Protein AF-A0A2G5F581-F1 (afdb_monomer_lite)

InterPro domains:
  IPR001810 F-box domain [PF12937] (11-58)
  IPR036047 F-box-like domain superfamily [SSF81383] (11-89)

Organism: Aquilegia coerulea (NCBI:txid218851)

pLDDT: mean 78.36, std 21.41, range [37.09, 98.31]

Secondary structure (DSSP, 8-state):
--------TTS--HHHHHHHHHHHHHTTSS-HHHHHHHHHH-HHHHHHTT-HHHHHHHHHHHS----TT---------TT--HHHHHHHHHHHHHHHHHHHHHHHHHHHHHHHHHHHHHHHHHHHHHHHHHHHHHH--THHHHHHHHHHHHHHHHHHHHHHHHHHHHHHHHHHHHHHHHHHHHHHHHT--------------------------------------------------------

Structure (mmCIF, N/CA/C/O backbone):
data_AF-A0A2G5F581-F1
#
_entry.id   AF-A0A2G5F581-F1
#
loop_
_atom_site.group_PDB
_atom_site.id
_atom_site.type_symbol
_atom_site.label_atom_id
_atom_site.label_alt_id
_atom_site.label_comp_id
_atom_site.label_asym_id
_atom_site.label_entity_id
_atom_site.label_seq_id
_atom_site.pdbx_PDB_ins_code
_atom_site.Cartn_x
_atom_site.Cartn_y
_atom_site.Cartn_z
_atom_site.occupancy
_atom_site.B_iso_or_equiv
_atom_site.auth_seq_id
_atom_site.auth_comp_id
_atom_site.auth_asym_id
_atom_site.auth_atom_id
_atom_site.pdbx_PDB_model_num
ATOM 1 N N . MET A 1 1 ? 40.751 2.732 -55.377 1.00 41.00 1 MET A N 1
ATOM 2 C CA . MET A 1 1 ? 40.736 2.580 -53.906 1.00 41.00 1 MET A CA 1
ATOM 3 C C . MET A 1 1 ? 39.375 2.049 -53.497 1.00 41.00 1 MET A C 1
ATOM 5 O O . MET A 1 1 ? 38.400 2.787 -53.558 1.00 41.00 1 MET A O 1
ATOM 9 N N . LYS A 1 2 ? 39.288 0.751 -53.195 1.00 37.09 2 LYS A N 1
ATOM 10 C CA . LYS A 1 2 ? 38.064 0.129 -52.680 1.00 37.09 2 LYS A CA 1
ATOM 11 C C . LYS A 1 2 ? 37.943 0.535 -51.210 1.00 37.09 2 LYS A C 1
ATOM 13 O O . LYS A 1 2 ? 38.868 0.286 -50.446 1.00 37.09 2 LYS A O 1
ATOM 18 N N . LYS A 1 3 ? 36.860 1.223 -50.842 1.00 44.62 3 LYS A N 1
ATOM 19 C CA . LYS A 1 3 ? 36.513 1.445 -49.436 1.00 44.62 3 LYS A CA 1
ATOM 20 C C . LYS A 1 3 ? 36.015 0.106 -48.902 1.00 44.62 3 LYS A C 1
ATOM 22 O O . LYS A 1 3 ? 34.920 -0.319 -49.254 1.00 44.62 3 LYS A O 1
ATOM 27 N N . GLU A 1 4 ? 36.850 -0.579 -48.133 1.00 41.69 4 GLU A N 1
ATOM 28 C CA . GLU A 1 4 ? 36.409 -1.712 -47.329 1.00 41.69 4 GLU A CA 1
ATOM 29 C C . GLU A 1 4 ? 35.465 -1.181 -46.250 1.00 41.69 4 GLU A C 1
ATOM 31 O O . GLU A 1 4 ? 35.879 -0.509 -45.305 1.00 41.69 4 GLU A O 1
ATOM 36 N N . LEU A 1 5 ? 34.175 -1.458 -46.418 1.00 45.75 5 LEU A N 1
ATOM 37 C CA . LEU A 1 5 ? 33.233 -1.451 -45.314 1.00 45.75 5 LEU A CA 1
ATOM 38 C C . LEU A 1 5 ? 33.603 -2.652 -44.440 1.00 45.75 5 LEU A C 1
ATOM 40 O O . LEU A 1 5 ? 33.204 -3.777 -44.726 1.00 45.75 5 LEU A O 1
ATOM 44 N N . LYS A 1 6 ? 34.408 -2.419 -43.397 1.00 44.97 6 LYS A N 1
ATOM 45 C CA . LYS A 1 6 ? 34.512 -3.344 -42.265 1.00 44.97 6 LYS A CA 1
ATOM 46 C C . LYS A 1 6 ? 33.152 -3.365 -41.569 1.00 44.97 6 LYS A C 1
ATOM 48 O O . LYS A 1 6 ? 32.918 -2.614 -40.628 1.00 44.97 6 LYS A O 1
ATOM 53 N N . LEU A 1 7 ? 32.241 -4.193 -42.067 1.00 49.81 7 LEU A N 1
ATOM 54 C CA . LEU A 1 7 ? 31.145 -4.688 -41.251 1.00 49.81 7 LEU A CA 1
ATOM 55 C C . LEU A 1 7 ? 31.796 -5.519 -40.145 1.00 49.81 7 LEU A C 1
ATOM 57 O O . LEU A 1 7 ? 32.546 -6.451 -40.422 1.00 49.81 7 LEU A O 1
ATOM 61 N N . ASN A 1 8 ? 31.584 -5.115 -38.897 1.00 52.56 8 ASN A N 1
ATOM 62 C CA . ASN A 1 8 ? 31.965 -5.894 -37.730 1.00 52.56 8 ASN A CA 1
ATOM 63 C C . ASN A 1 8 ? 31.069 -7.146 -37.720 1.00 52.56 8 ASN A C 1
ATOM 65 O O . ASN A 1 8 ? 29.940 -7.123 -37.235 1.00 52.56 8 ASN A O 1
ATOM 69 N N . GLU A 1 9 ? 31.531 -8.189 -38.400 1.00 49.50 9 GLU A N 1
ATOM 70 C CA . GLU A 1 9 ? 30.795 -9.408 -38.728 1.00 49.50 9 GLU A CA 1
ATOM 71 C C . GLU A 1 9 ? 30.642 -10.260 -37.454 1.00 49.50 9 GLU A C 1
ATOM 73 O O . GLU A 1 9 ? 31.501 -11.067 -37.111 1.00 49.50 9 GLU A O 1
ATOM 78 N N . GLY A 1 10 ? 29.582 -9.999 -36.681 1.00 56.97 10 GLY A N 1
ATOM 79 C CA . GLY A 1 10 ? 29.245 -10.776 -35.481 1.00 56.97 10 GLY A CA 1
ATOM 80 C C . GLY A 1 10 ? 28.400 -10.057 -34.426 1.00 56.97 10 GLY A C 1
ATOM 81 O O . GLY A 1 10 ? 27.854 -10.719 -33.548 1.00 56.97 10 GLY A O 1
ATOM 82 N N . SER A 1 11 ? 28.253 -8.729 -34.495 1.00 73.12 11 SER A N 1
ATOM 83 C CA . SER A 1 11 ? 27.415 -7.967 -33.557 1.00 73.12 11 SER A CA 1
ATOM 84 C C . SER A 1 11 ? 26.195 -7.380 -34.259 1.00 73.12 11 SER A C 1
ATOM 86 O O . SER A 1 11 ? 26.336 -6.700 -35.276 1.00 73.12 11 SER A O 1
ATOM 88 N N . LEU A 1 12 ? 25.010 -7.629 -33.704 1.00 84.75 12 LEU A N 1
ATOM 89 C CA . LEU A 1 12 ? 23.758 -7.025 -34.151 1.00 84.75 12 LEU A CA 1
ATOM 90 C C . LEU A 1 12 ? 23.857 -5.473 -34.088 1.00 84.75 12 LEU A C 1
ATOM 92 O O . LEU A 1 12 ? 24.400 -4.964 -33.106 1.00 84.75 12 LEU A O 1
ATOM 96 N N . PRO A 1 13 ? 23.382 -4.729 -35.109 1.00 91.56 13 PRO A N 1
ATOM 97 C CA . PRO A 1 13 ? 23.339 -3.261 -35.112 1.00 91.56 13 PRO A CA 1
ATOM 98 C C . PRO A 1 13 ? 22.602 -2.646 -33.911 1.00 91.56 13 PRO A C 1
ATOM 100 O O . PRO A 1 13 ? 21.624 -3.225 -33.431 1.00 91.56 13 PRO A O 1
ATOM 103 N N . ASP A 1 14 ? 23.034 -1.452 -33.482 1.00 91.25 14 ASP A N 1
ATOM 104 C CA . ASP A 1 14 ? 22.446 -0.684 -32.368 1.00 91.25 14 ASP A CA 1
ATOM 105 C C . ASP A 1 14 ? 20.922 -0.523 -32.546 1.00 91.25 14 ASP A C 1
ATOM 107 O O . ASP A 1 14 ? 20.163 -0.728 -31.601 1.00 91.25 14 ASP A O 1
ATOM 111 N N . GLU A 1 15 ? 20.456 -0.230 -33.765 1.00 93.25 15 GLU A N 1
ATOM 112 C CA . GLU A 1 15 ? 19.037 0.003 -34.066 1.00 93.25 15 GLU A CA 1
ATOM 113 C C . GLU A 1 15 ? 18.183 -1.249 -33.837 1.00 93.25 15 GLU A C 1
ATOM 115 O O . GLU A 1 15 ? 17.049 -1.167 -33.361 1.00 93.25 15 GLU A O 1
ATOM 120 N N . LEU A 1 16 ? 18.732 -2.425 -34.153 1.00 94.75 16 LEU A N 1
ATOM 121 C CA . LEU A 1 16 ? 18.040 -3.692 -33.937 1.00 94.75 16 LEU A CA 1
ATOM 122 C C . LEU A 1 16 ? 18.040 -4.070 -32.455 1.00 94.75 16 LEU A C 1
ATOM 124 O O . LEU A 1 16 ? 17.030 -4.573 -31.971 1.00 94.75 16 LEU A O 1
ATOM 128 N N . TRP A 1 17 ? 19.115 -3.781 -31.717 1.00 94.31 17 TRP A N 1
ATOM 129 C CA . TRP A 1 17 ? 19.115 -3.943 -30.263 1.00 94.31 17 TRP A CA 1
ATOM 130 C C . TRP A 1 17 ? 18.096 -3.040 -29.575 1.00 94.31 17 TRP A C 1
ATOM 132 O O . TRP A 1 17 ? 17.344 -3.526 -28.734 1.00 94.31 17 TRP A O 1
ATOM 142 N N . ILE A 1 18 ? 18.032 -1.757 -29.948 1.00 94.75 18 ILE A N 1
ATOM 143 C CA . ILE A 1 18 ? 17.030 -0.823 -29.417 1.00 94.75 18 ILE A CA 1
ATOM 144 C C . ILE A 1 18 ? 15.636 -1.362 -29.704 1.00 94.75 18 ILE A C 1
ATOM 146 O O . ILE A 1 18 ? 14.826 -1.424 -28.786 1.00 94.75 18 ILE A O 1
ATOM 150 N N . LYS A 1 19 ? 15.369 -1.838 -30.929 1.00 95.94 19 LYS A N 1
ATOM 151 C CA . LYS A 1 19 ? 14.044 -2.372 -31.255 1.00 95.94 19 LYS A CA 1
ATOM 152 C C . LYS A 1 19 ? 13.703 -3.640 -30.470 1.00 95.94 19 LYS A C 1
ATOM 154 O O . LYS A 1 19 ? 12.563 -3.793 -30.048 1.00 95.94 19 LYS A O 1
ATOM 159 N N . ILE A 1 20 ? 14.666 -4.535 -30.240 1.00 95.25 20 ILE A N 1
ATOM 160 C CA . ILE A 1 20 ? 14.466 -5.727 -29.396 1.00 95.25 20 ILE A CA 1
ATOM 161 C C . ILE A 1 20 ? 14.120 -5.321 -27.959 1.00 95.25 20 ILE A C 1
ATOM 163 O O . ILE A 1 20 ? 13.179 -5.866 -27.383 1.00 95.25 20 ILE A O 1
ATOM 167 N N . LEU A 1 21 ? 14.857 -4.364 -27.388 1.00 95.38 21 LEU A N 1
ATOM 168 C CA . LEU A 1 21 ? 14.614 -3.872 -26.031 1.00 95.38 21 LEU A CA 1
ATOM 169 C C . LEU A 1 21 ? 13.271 -3.137 -25.927 1.00 95.38 21 LEU A C 1
ATOM 171 O O . LEU A 1 21 ? 12.517 -3.389 -24.994 1.00 95.38 21 LEU A O 1
ATOM 175 N N . GLU A 1 22 ? 12.947 -2.286 -26.902 1.00 96.12 22 GLU A N 1
ATOM 176 C CA . GLU A 1 22 ? 11.672 -1.570 -26.995 1.00 96.12 22 GLU A CA 1
ATOM 177 C C . GLU A 1 22 ? 10.497 -2.551 -27.047 1.00 96.12 22 GLU A C 1
ATOM 179 O O . GLU A 1 22 ? 9.586 -2.442 -26.237 1.00 96.12 22 GLU A O 1
ATOM 184 N N . VAL A 1 23 ? 10.554 -3.573 -27.909 1.00 96.38 23 VAL A N 1
ATOM 185 C CA . VAL A 1 23 ? 9.521 -4.623 -27.982 1.00 96.38 23 VAL A CA 1
ATOM 186 C C . VAL A 1 23 ? 9.417 -5.396 -26.663 1.00 96.38 23 VAL A C 1
ATOM 188 O O . VAL A 1 23 ? 8.322 -5.784 -26.257 1.00 96.38 23 VAL A O 1
ATOM 191 N N . GLY A 1 24 ? 10.534 -5.622 -25.967 1.00 95.69 24 GLY A N 1
ATOM 192 C CA . GLY A 1 24 ? 10.527 -6.212 -24.628 1.00 95.69 24 GLY A CA 1
ATOM 193 C C . GLY A 1 24 ? 9.785 -5.344 -23.607 1.00 95.69 24 GLY A C 1
ATOM 194 O O . GLY A 1 24 ? 9.001 -5.874 -22.821 1.00 95.69 24 GLY A O 1
ATOM 195 N N . ILE A 1 25 ? 9.982 -4.025 -23.652 1.00 96.44 25 ILE A N 1
ATOM 196 C CA . ILE A 1 25 ? 9.279 -3.054 -22.801 1.00 96.44 25 ILE A CA 1
ATOM 197 C C . ILE A 1 25 ? 7.792 -2.990 -23.165 1.00 96.44 25 ILE A C 1
ATOM 199 O O . ILE A 1 25 ? 6.945 -3.136 -22.292 1.00 96.44 25 ILE A O 1
ATOM 203 N N . GLU A 1 26 ? 7.455 -2.828 -24.447 1.00 95.25 26 GLU A N 1
ATOM 204 C CA . GLU A 1 26 ? 6.068 -2.746 -24.936 1.00 95.25 26 GLU A CA 1
ATOM 205 C C . GLU A 1 26 ? 5.239 -3.974 -24.528 1.00 95.25 26 GLU A C 1
ATOM 207 O O . GLU A 1 26 ? 4.061 -3.851 -24.198 1.00 95.25 26 GLU A O 1
ATOM 212 N N . ASN A 1 27 ? 5.863 -5.156 -24.487 1.00 94.81 27 ASN A N 1
ATOM 213 C CA . ASN A 1 27 ? 5.229 -6.399 -24.044 1.00 94.81 27 ASN A CA 1
ATOM 214 C C . ASN A 1 27 ? 5.317 -6.643 -22.526 1.00 94.81 27 ASN A C 1
ATOM 216 O O . ASN A 1 27 ? 4.958 -7.726 -22.068 1.00 94.81 27 ASN A O 1
ATOM 220 N N . SER A 1 28 ? 5.799 -5.673 -21.741 1.00 93.12 28 SER A N 1
ATOM 221 C CA . SER A 1 28 ? 6.000 -5.783 -20.284 1.00 93.12 28 SER A CA 1
ATOM 222 C C . SER A 1 28 ? 6.914 -6.943 -19.855 1.00 93.12 28 SER A C 1
ATOM 224 O O . SER A 1 28 ? 6.814 -7.440 -18.736 1.00 93.12 28 SER A O 1
ATOM 226 N N . ILE A 1 29 ? 7.802 -7.397 -20.745 1.00 96.31 29 ILE A N 1
ATOM 227 C CA . ILE A 1 29 ? 8.817 -8.423 -20.460 1.00 96.31 29 ILE A CA 1
ATOM 228 C C . ILE A 1 29 ? 10.033 -7.782 -19.785 1.00 96.31 29 ILE A C 1
ATOM 230 O O . ILE A 1 29 ? 10.680 -8.419 -18.959 1.00 96.31 29 ILE A O 1
ATOM 234 N N . LEU A 1 30 ? 10.344 -6.534 -20.151 1.00 95.00 30 LEU A N 1
ATOM 235 C CA . LEU A 1 30 ? 11.445 -5.752 -19.598 1.00 95.00 30 LEU A CA 1
ATOM 236 C C . LEU A 1 30 ? 10.909 -4.508 -18.890 1.00 95.00 30 LEU A C 1
ATOM 238 O O . LEU A 1 30 ? 10.114 -3.762 -19.458 1.00 95.00 30 LEU A O 1
ATOM 242 N N . GLY A 1 31 ? 11.394 -4.256 -17.677 1.00 93.62 31 GLY A N 1
ATOM 243 C CA . GLY A 1 31 ? 11.132 -3.036 -16.921 1.00 93.62 31 GLY A CA 1
ATOM 244 C C . GLY A 1 31 ? 12.365 -2.142 -16.783 1.00 93.62 31 GLY A C 1
ATOM 245 O O . GLY A 1 31 ? 13.462 -2.447 -17.255 1.00 93.62 31 GLY A O 1
ATOM 246 N N . CYS A 1 32 ? 12.208 -1.033 -16.055 1.00 93.06 32 CYS A N 1
ATOM 247 C CA . CYS A 1 32 ? 13.314 -0.130 -15.718 1.00 93.06 32 CYS A CA 1
ATOM 248 C C . CYS A 1 32 ? 14.503 -0.863 -15.069 1.00 93.06 32 CYS A C 1
ATOM 250 O O . CYS A 1 32 ? 15.655 -0.555 -15.376 1.00 93.06 32 CYS A O 1
ATOM 252 N N . GLY A 1 33 ? 14.239 -1.828 -14.180 1.00 92.81 33 GLY A N 1
ATOM 253 C CA . GLY A 1 33 ? 15.283 -2.609 -13.510 1.00 92.81 33 GLY A CA 1
ATOM 254 C C . GLY A 1 33 ? 16.164 -3.380 -14.496 1.00 92.81 33 GLY A C 1
ATOM 255 O O . GLY A 1 33 ? 17.388 -3.357 -14.367 1.00 92.81 33 GLY A O 1
ATOM 256 N N . ASP A 1 34 ? 15.562 -3.970 -15.529 1.00 95.25 34 ASP A N 1
ATOM 257 C CA . ASP A 1 34 ? 16.280 -4.724 -16.558 1.00 95.25 34 ASP A CA 1
ATOM 258 C C . ASP A 1 34 ? 17.128 -3.802 -17.433 1.00 95.25 34 ASP A C 1
ATOM 260 O O . ASP A 1 34 ? 18.295 -4.089 -17.688 1.00 95.25 34 ASP A O 1
ATOM 264 N N . ILE A 1 35 ? 16.588 -2.647 -17.835 1.00 93.88 35 ILE A N 1
ATOM 265 C CA . ILE A 1 35 ? 17.343 -1.644 -18.603 1.00 93.88 35 ILE A CA 1
ATOM 266 C C . ILE A 1 35 ? 18.549 -1.130 -17.801 1.00 93.88 35 ILE A C 1
ATOM 268 O O . ILE A 1 35 ? 19.648 -0.989 -18.349 1.00 93.88 35 ILE A O 1
ATOM 272 N N . CYS A 1 36 ? 18.390 -0.921 -16.492 1.00 91.69 36 CYS A N 1
ATOM 273 C CA . CYS A 1 36 ? 19.499 -0.592 -15.597 1.00 91.69 36 CYS A CA 1
ATOM 274 C C . CYS A 1 36 ? 20.518 -1.741 -15.480 1.00 91.69 36 CYS A C 1
ATOM 276 O O . CYS A 1 36 ? 21.723 -1.489 -15.524 1.00 91.69 36 CYS A O 1
ATOM 278 N N . ALA A 1 37 ? 20.069 -2.996 -15.401 1.00 93.44 37 ALA A N 1
ATOM 279 C CA . ALA A 1 37 ? 20.950 -4.165 -15.374 1.00 93.44 37 ALA A CA 1
ATOM 280 C C . ALA A 1 37 ? 21.738 -4.331 -16.690 1.00 93.44 37 ALA A C 1
ATOM 282 O O . ALA A 1 37 ? 22.945 -4.588 -16.677 1.00 93.44 37 ALA A O 1
ATOM 283 N N . PHE A 1 38 ? 21.103 -4.098 -17.842 1.00 91.50 38 PHE A N 1
ATOM 284 C CA . PHE A 1 38 ? 21.790 -4.067 -19.132 1.00 91.50 38 PHE A CA 1
ATOM 285 C C . PHE A 1 38 ? 22.838 -2.954 -19.178 1.00 91.50 38 PHE A C 1
ATOM 287 O O . PHE A 1 38 ? 23.960 -3.198 -19.626 1.00 91.50 38 PHE A O 1
ATOM 294 N N . SER A 1 39 ? 22.524 -1.769 -18.647 1.00 92.81 39 SER A N 1
ATOM 295 C CA . SER A 1 39 ? 23.444 -0.626 -18.609 1.00 92.81 39 SER A CA 1
ATOM 296 C C . SER A 1 39 ? 24.774 -0.938 -17.913 1.00 92.81 39 SER A C 1
ATOM 298 O O . SER A 1 39 ? 25.822 -0.433 -18.322 1.00 92.81 39 SER A O 1
ATOM 300 N N . ILE A 1 40 ? 24.758 -1.776 -16.873 1.00 93.12 40 ILE A N 1
ATOM 301 C CA . ILE A 1 40 ? 25.971 -2.158 -16.131 1.00 93.12 40 ILE A CA 1
ATOM 302 C C . ILE A 1 40 ? 26.690 -3.377 -16.726 1.00 93.12 40 ILE A C 1
ATOM 304 O O . ILE A 1 40 ? 27.851 -3.616 -16.404 1.00 93.12 40 ILE A O 1
ATOM 308 N N . SER A 1 41 ? 26.036 -4.137 -17.609 1.00 93.19 41 SER A N 1
ATOM 309 C CA . SER A 1 41 ? 26.582 -5.391 -18.146 1.00 93.19 41 SER A CA 1
ATOM 310 C C . SER A 1 41 ? 27.767 -5.187 -19.101 1.00 93.19 41 SER A C 1
ATOM 312 O O . SER A 1 41 ? 28.762 -5.908 -19.025 1.00 93.19 41 SER A O 1
ATOM 314 N N . CYS A 1 42 ? 27.691 -4.207 -20.010 1.00 91.12 42 CYS A N 1
ATOM 315 C CA . CYS A 1 42 ? 28.784 -3.865 -20.918 1.00 91.12 42 CYS A CA 1
ATOM 316 C C . CYS A 1 42 ? 28.651 -2.439 -21.477 1.00 91.12 42 CYS A C 1
ATOM 318 O O . CYS A 1 42 ? 27.581 -1.835 -21.460 1.00 91.12 42 CYS A O 1
ATOM 320 N N . LYS A 1 43 ? 29.742 -1.907 -22.047 1.00 91.81 43 LYS A N 1
ATOM 321 C CA . LYS A 1 43 ? 29.783 -0.543 -22.615 1.00 91.81 43 LYS A CA 1
ATOM 322 C C . LYS A 1 43 ? 28.775 -0.318 -23.746 1.00 91.81 43 LYS A C 1
ATOM 324 O O . LYS A 1 43 ? 28.262 0.786 -23.893 1.00 91.81 43 LYS A O 1
ATOM 329 N N . HIS A 1 44 ? 28.519 -1.347 -24.552 1.00 92.00 44 HIS A N 1
ATOM 330 C CA . HIS A 1 44 ? 27.569 -1.263 -25.657 1.00 92.00 44 HIS A CA 1
ATOM 331 C C . HIS A 1 44 ? 26.139 -1.094 -25.130 1.00 92.00 44 HIS A C 1
ATOM 333 O O . HIS A 1 44 ? 25.481 -0.120 -25.478 1.00 92.00 44 HIS A O 1
ATOM 339 N N . PHE A 1 45 ? 25.701 -1.946 -24.198 1.00 92.19 45 PHE A N 1
ATOM 340 C CA . PHE A 1 45 ? 24.385 -1.807 -23.572 1.00 92.19 45 PHE A CA 1
ATOM 341 C C . PHE A 1 45 ? 24.260 -0.568 -22.689 1.00 92.19 45 PHE A C 1
ATOM 343 O O . PHE A 1 45 ? 23.186 0.019 -22.643 1.00 92.19 45 PHE A O 1
ATOM 350 N N . ASN A 1 46 ? 25.343 -0.103 -22.063 1.00 93.19 46 ASN A N 1
ATOM 351 C CA . ASN A 1 46 ? 25.355 1.191 -21.383 1.00 93.19 46 ASN A CA 1
ATOM 352 C C . ASN A 1 46 ? 24.940 2.327 -22.329 1.00 93.19 46 ASN A C 1
ATOM 354 O O . ASN A 1 46 ? 24.021 3.083 -22.018 1.00 93.19 46 ASN A O 1
ATOM 358 N N . LYS A 1 47 ? 25.549 2.391 -23.521 1.00 92.94 47 LYS A N 1
ATOM 359 C CA . LYS A 1 47 ? 25.198 3.372 -24.554 1.00 92.94 47 LYS A CA 1
ATOM 360 C C . LYS A 1 47 ? 23.736 3.228 -24.991 1.00 92.94 47 LYS A C 1
ATOM 362 O O . LYS A 1 47 ? 23.027 4.227 -25.013 1.00 92.94 47 LYS A O 1
ATOM 367 N N . LEU A 1 48 ? 23.286 2.006 -25.291 1.00 92.81 48 LEU A N 1
ATOM 368 C CA . LEU A 1 48 ? 21.907 1.744 -25.732 1.00 92.81 48 LEU A CA 1
ATOM 369 C C . LEU A 1 48 ? 20.873 2.081 -24.649 1.00 92.81 48 LEU A C 1
ATOM 371 O O . LEU A 1 48 ? 19.822 2.627 -24.950 1.00 92.81 48 LEU A O 1
ATOM 375 N N . SER A 1 49 ? 21.185 1.827 -23.377 1.00 91.62 49 SER A N 1
ATOM 376 C CA . SER A 1 49 ? 20.303 2.132 -22.243 1.00 91.62 49 SER A CA 1
ATOM 377 C C . SER A 1 49 ? 20.083 3.628 -22.016 1.00 91.62 49 SER A C 1
ATOM 379 O O . SER A 1 49 ? 19.248 3.994 -21.198 1.00 91.62 49 SER A O 1
ATOM 381 N N . ASN A 1 50 ? 20.848 4.503 -22.672 1.00 91.12 50 ASN A N 1
ATOM 382 C CA . ASN A 1 50 ? 20.640 5.949 -22.623 1.00 91.12 50 ASN A CA 1
ATOM 383 C C . ASN A 1 50 ? 19.778 6.450 -23.793 1.00 91.12 50 ASN A C 1
ATOM 385 O O . ASN A 1 50 ? 19.555 7.653 -23.890 1.00 91.12 50 ASN A O 1
ATOM 389 N N . ASP A 1 51 ? 19.295 5.556 -24.661 1.00 93.75 51 ASP A N 1
ATOM 390 C CA . ASP A 1 51 ? 18.418 5.921 -25.768 1.00 93.75 51 ASP A CA 1
ATOM 391 C C . ASP A 1 51 ? 17.028 6.344 -25.267 1.00 93.75 51 ASP A C 1
ATOM 393 O O . ASP A 1 51 ? 16.366 5.635 -24.501 1.00 93.75 51 ASP A O 1
ATOM 397 N N . ASP A 1 52 ? 16.581 7.520 -25.706 1.00 94.00 52 ASP A N 1
ATOM 398 C CA . ASP A 1 52 ? 15.329 8.139 -25.273 1.00 94.00 52 ASP A CA 1
ATOM 399 C C . ASP A 1 52 ? 14.079 7.337 -25.674 1.00 94.00 52 ASP A C 1
ATOM 401 O O . ASP A 1 52 ? 13.039 7.485 -25.023 1.00 94.00 52 ASP A O 1
ATOM 405 N N . ILE A 1 53 ? 14.150 6.491 -26.708 1.00 94.25 53 ILE A N 1
ATOM 406 C CA . ILE A 1 53 ? 13.027 5.657 -27.166 1.00 94.25 53 ILE A CA 1
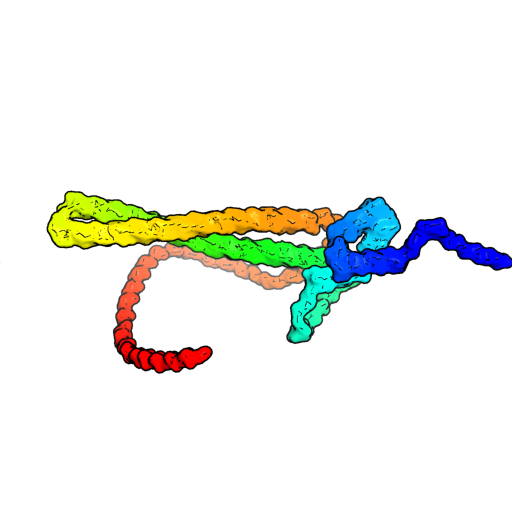ATOM 407 C C . ILE A 1 53 ? 12.650 4.639 -26.084 1.00 94.25 53 ILE A C 1
ATOM 409 O O . ILE A 1 53 ? 11.468 4.479 -25.765 1.00 94.25 53 ILE A O 1
ATOM 413 N N . LEU A 1 54 ? 13.647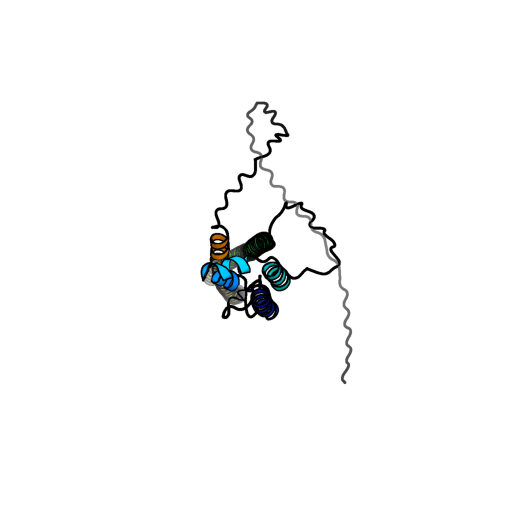 4.015 -25.449 1.00 95.06 54 LEU A N 1
ATOM 414 C CA . LEU A 1 54 ? 13.431 3.022 -24.391 1.00 95.06 54 LEU A CA 1
ATOM 415 C C . LEU A 1 54 ? 12.745 3.654 -23.175 1.00 95.06 54 LEU A C 1
ATOM 417 O O . LEU A 1 54 ? 11.737 3.150 -22.681 1.00 95.06 54 LEU A O 1
ATOM 421 N N . TRP A 1 55 ? 13.244 4.808 -22.726 1.00 95.00 55 TRP A N 1
ATOM 422 C CA . TRP A 1 55 ? 12.655 5.522 -21.591 1.00 95.00 55 TRP A CA 1
ATOM 423 C C . TRP A 1 55 ? 11.297 6.126 -21.921 1.00 95.00 55 TRP A C 1
ATOM 425 O O . TRP A 1 55 ? 10.431 6.167 -21.055 1.00 95.00 55 TRP A O 1
ATOM 435 N N . SER A 1 56 ? 11.075 6.574 -23.158 1.00 93.38 56 SER A N 1
ATOM 436 C CA . SER A 1 56 ? 9.751 7.032 -23.591 1.00 93.38 56 SER A CA 1
ATOM 437 C C . SER A 1 56 ? 8.729 5.900 -23.518 1.00 93.38 56 SER A C 1
ATOM 439 O O . SER A 1 56 ? 7.645 6.116 -22.978 1.00 93.38 56 SER A O 1
ATOM 441 N N . SER A 1 57 ? 9.105 4.701 -23.972 1.00 93.94 57 SER A N 1
ATOM 442 C CA . SER A 1 57 ? 8.267 3.498 -23.910 1.00 93.94 57 SER A CA 1
ATOM 443 C C . SER A 1 57 ? 7.950 3.095 -22.466 1.00 93.94 57 SER A C 1
ATOM 445 O O . SER A 1 57 ? 6.785 2.885 -22.127 1.00 93.94 57 SER A O 1
ATOM 447 N N . LEU A 1 58 ? 8.953 3.105 -21.579 1.00 94.62 58 LEU A N 1
ATOM 448 C CA . LEU A 1 58 ? 8.752 2.887 -20.139 1.00 94.62 58 LEU A CA 1
ATOM 449 C C . LEU A 1 58 ? 7.822 3.939 -19.526 1.00 94.62 58 LEU A C 1
ATOM 451 O O . LEU A 1 58 ? 6.896 3.605 -18.796 1.00 94.62 58 LEU A O 1
ATOM 455 N N . ILE A 1 59 ? 8.004 5.222 -19.861 1.00 94.06 59 ILE A N 1
ATOM 456 C CA . ILE A 1 59 ? 7.128 6.291 -19.366 1.00 94.06 59 ILE A CA 1
ATOM 457 C C . ILE A 1 59 ? 5.676 6.050 -19.786 1.00 94.06 59 ILE A C 1
ATOM 459 O O . ILE A 1 59 ? 4.774 6.288 -18.985 1.00 94.06 59 ILE A O 1
ATOM 463 N N . THR A 1 60 ? 5.437 5.644 -21.034 1.00 92.31 60 THR A N 1
ATOM 464 C CA . THR A 1 60 ? 4.076 5.391 -21.520 1.00 92.31 60 THR A CA 1
ATOM 465 C C . THR A 1 60 ? 3.442 4.168 -20.874 1.00 92.31 60 THR A C 1
ATOM 467 O O . THR A 1 60 ? 2.236 4.190 -20.631 1.00 92.31 60 THR A O 1
ATOM 470 N N . LEU A 1 61 ? 4.244 3.145 -20.574 1.00 92.88 61 LEU A N 1
ATOM 471 C CA . LEU A 1 61 ? 3.795 1.911 -19.942 1.00 92.88 61 LEU A CA 1
ATOM 472 C C . LEU A 1 61 ? 3.480 2.118 -18.452 1.00 92.88 61 LEU A C 1
ATOM 474 O O . LEU A 1 61 ? 2.374 1.819 -18.010 1.00 92.88 61 LEU A O 1
ATOM 478 N N . ASP A 1 62 ? 4.423 2.687 -17.698 1.00 92.94 62 ASP A N 1
ATOM 479 C CA . ASP A 1 62 ? 4.339 2.799 -16.236 1.00 92.94 62 ASP A CA 1
ATOM 480 C C . ASP A 1 62 ? 3.520 4.014 -15.778 1.00 92.94 62 ASP A C 1
ATOM 482 O O . ASP A 1 62 ? 2.905 4.014 -14.708 1.00 92.94 62 ASP A O 1
ATOM 486 N N . PHE A 1 63 ? 3.491 5.076 -16.591 1.00 91.06 63 PHE A N 1
ATOM 487 C CA . PHE A 1 63 ? 2.796 6.327 -16.282 1.00 91.06 63 PHE A CA 1
ATOM 488 C C . PHE A 1 63 ? 1.834 6.725 -17.407 1.00 91.06 63 PHE A C 1
ATOM 490 O O . PHE A 1 63 ? 2.014 7.792 -18.018 1.00 91.06 63 PHE A O 1
ATOM 497 N N . PRO A 1 64 ? 0.793 5.910 -17.672 1.00 87.12 64 PRO A N 1
ATOM 498 C CA . PRO A 1 64 ? -0.154 6.179 -18.739 1.00 87.12 64 PRO A CA 1
ATOM 499 C C . PRO A 1 64 ? -0.800 7.561 -18.550 1.00 87.12 64 PRO A C 1
ATOM 501 O O . PRO A 1 64 ? -1.135 7.956 -17.423 1.00 87.12 64 PRO A O 1
ATOM 504 N N . PRO A 1 65 ? -0.969 8.338 -19.635 1.00 78.94 65 PRO A N 1
ATOM 505 C CA . PRO A 1 65 ? -1.584 9.651 -19.556 1.00 78.94 65 PRO A CA 1
ATOM 506 C C . PRO A 1 65 ? -3.017 9.515 -19.036 1.00 78.94 65 PRO A C 1
ATOM 508 O O . PRO A 1 65 ? -3.855 8.822 -19.610 1.00 78.94 65 PRO A O 1
ATOM 511 N N . LYS A 1 66 ? -3.311 10.193 -17.926 1.00 76.88 66 LYS A N 1
ATOM 512 C CA . LYS A 1 66 ? -4.668 10.272 -17.381 1.00 76.88 66 LYS A CA 1
ATOM 513 C C . LYS A 1 66 ? -5.520 11.106 -18.338 1.00 76.88 66 LYS A C 1
ATOM 515 O O . LYS A 1 66 ? -5.342 12.310 -18.319 1.00 76.88 66 LYS A O 1
ATOM 520 N N . SER A 1 67 ? -6.392 10.459 -19.122 1.00 60.00 67 SER A N 1
ATOM 521 C CA . SER A 1 67 ? -7.498 10.986 -19.958 1.00 60.00 67 SER A CA 1
ATOM 522 C C . SER A 1 67 ? -7.261 12.314 -20.725 1.00 60.00 67 SER A C 1
ATOM 524 O O . SER A 1 67 ? -6.900 13.328 -20.134 1.00 60.00 67 SER A O 1
ATOM 526 N N . PRO A 1 68 ? -7.568 12.401 -22.034 1.00 57.31 68 PRO A N 1
ATOM 527 C CA . PRO A 1 68 ? -7.226 13.560 -22.874 1.00 57.31 68 PRO A CA 1
ATOM 528 C C . PRO A 1 68 ? -7.894 14.897 -22.493 1.00 57.31 68 PRO A C 1
ATOM 530 O O . PRO A 1 68 ? -7.569 15.918 -23.089 1.00 57.31 68 PRO A O 1
ATOM 533 N N . ASN A 1 69 ? -8.787 14.937 -21.499 1.00 47.56 69 ASN A N 1
ATOM 534 C CA . ASN A 1 69 ? -9.510 16.157 -21.125 1.00 47.56 69 ASN A CA 1
ATOM 535 C C . ASN A 1 69 ? -8.751 17.114 -20.191 1.00 47.56 69 ASN A C 1
ATOM 537 O O . ASN A 1 69 ? -9.288 18.153 -19.821 1.00 47.56 69 ASN A O 1
ATOM 541 N N . ASN A 1 70 ? -7.505 16.803 -19.829 1.00 42.22 70 ASN A N 1
ATOM 542 C CA . ASN A 1 70 ? -6.614 17.751 -19.168 1.00 42.22 70 ASN A CA 1
ATOM 543 C C . ASN A 1 70 ? -5.389 17.999 -20.051 1.00 42.22 70 ASN A C 1
ATOM 545 O O . ASN A 1 70 ? -4.322 17.419 -19.847 1.00 42.22 70 ASN A O 1
ATOM 549 N N . HIS A 1 71 ? -5.526 18.931 -20.998 1.00 44.03 71 HIS A N 1
ATOM 550 C CA . HIS A 1 71 ? -4.400 19.651 -21.598 1.00 44.03 71 HIS A CA 1
ATOM 551 C C . HIS A 1 71 ? -3.734 20.554 -20.547 1.00 44.03 71 HIS A C 1
ATOM 553 O O . HIS A 1 71 ? -3.605 21.763 -20.721 1.00 44.03 71 HIS A O 1
ATOM 559 N N . HIS A 1 72 ? -3.275 19.975 -19.437 1.00 45.38 72 HIS A N 1
ATOM 560 C CA . HIS A 1 72 ? -2.234 20.624 -18.670 1.00 45.38 72 HIS A CA 1
ATOM 561 C C . HIS A 1 72 ? -0.955 20.410 -19.467 1.00 45.38 72 HIS A C 1
ATOM 563 O O . HIS A 1 72 ? -0.280 19.387 -19.345 1.00 45.38 72 HIS A O 1
ATOM 569 N N . HIS A 1 73 ? -0.650 21.380 -20.329 1.00 43.53 73 HIS A N 1
ATOM 570 C CA . HIS A 1 73 ? 0.712 21.625 -20.759 1.00 43.53 73 HIS A CA 1
ATOM 571 C C . HIS A 1 73 ? 1.561 21.678 -19.487 1.00 43.53 73 HIS A C 1
ATOM 573 O O . HIS A 1 73 ? 1.593 22.690 -18.789 1.00 43.53 73 HIS A O 1
ATOM 579 N N . GLN A 1 74 ? 2.233 20.575 -19.152 1.00 53.84 74 GLN A N 1
ATOM 580 C CA . GLN A 1 74 ? 3.407 20.604 -18.289 1.00 53.84 74 GLN A CA 1
ATOM 581 C C . GLN A 1 74 ? 4.524 21.261 -19.106 1.00 53.84 74 GLN A C 1
ATOM 583 O O . GLN A 1 74 ? 5.515 20.639 -19.466 1.00 53.84 74 GLN A O 1
ATOM 588 N N . SER A 1 75 ? 4.322 22.534 -19.444 1.00 47.47 75 SER A N 1
ATOM 589 C CA . SER A 1 75 ? 5.357 23.445 -19.901 1.00 47.47 75 SER A CA 1
ATOM 590 C C . SER A 1 75 ? 6.037 24.008 -18.660 1.00 47.47 75 SER A C 1
ATOM 592 O O . SER A 1 75 ? 5.993 25.200 -18.391 1.00 47.47 75 SER A O 1
ATOM 594 N N . SER A 1 76 ? 6.641 23.131 -17.864 1.00 47.28 76 SER A N 1
ATOM 595 C CA . SER A 1 76 ? 7.794 23.526 -17.070 1.00 47.28 76 SER A CA 1
ATOM 596 C C . SER A 1 76 ? 8.988 23.310 -17.983 1.00 47.28 76 SER A C 1
ATOM 598 O O . SER A 1 76 ? 9.282 22.175 -18.359 1.00 47.28 76 SER A O 1
ATOM 600 N N . SER A 1 77 ? 9.609 24.409 -18.395 1.00 44.44 77 SER A N 1
ATOM 601 C CA . SER A 1 77 ? 10.852 24.466 -19.154 1.00 44.44 77 SER A CA 1
ATOM 602 C C . SER A 1 77 ? 11.974 23.749 -18.398 1.00 44.44 77 SER A C 1
ATOM 604 O O . SER A 1 77 ? 12.820 24.378 -17.768 1.00 44.44 77 SER A O 1
ATOM 606 N N . ILE A 1 78 ? 11.986 22.419 -18.441 1.00 50.25 78 ILE A N 1
ATOM 607 C CA . ILE A 1 78 ? 13.156 21.632 -18.083 1.00 50.25 78 ILE A CA 1
ATOM 608 C C . ILE A 1 78 ? 14.050 21.669 -19.314 1.00 50.25 78 ILE A C 1
ATOM 610 O O . ILE A 1 78 ? 13.878 20.930 -20.282 1.00 50.25 78 ILE A O 1
ATOM 614 N N . SER A 1 79 ? 14.958 22.636 -19.280 1.00 51.09 79 SER A N 1
ATOM 615 C CA . SER A 1 79 ? 16.143 22.711 -20.119 1.00 51.09 79 SER A CA 1
ATOM 616 C C . SER A 1 79 ? 16.775 21.316 -20.270 1.00 51.09 79 SER A C 1
ATOM 618 O O . SER A 1 79 ? 17.324 20.785 -19.312 1.00 51.09 79 SER A O 1
ATOM 620 N N . ILE A 1 80 ? 16.696 20.734 -21.473 1.00 49.28 80 ILE A N 1
ATOM 621 C CA . ILE A 1 80 ? 17.567 19.649 -21.966 1.00 49.28 80 ILE A CA 1
ATOM 622 C C . ILE A 1 80 ? 17.658 18.395 -21.053 1.00 49.28 80 ILE A C 1
ATOM 624 O O . ILE A 1 80 ? 18.736 17.818 -20.932 1.00 49.28 80 ILE A O 1
ATOM 628 N N . SER A 1 81 ? 16.577 17.933 -20.402 1.00 63.78 81 SER A N 1
ATOM 629 C CA . SER A 1 81 ? 16.645 16.648 -19.671 1.00 63.78 81 SER A CA 1
ATOM 630 C C . SER A 1 81 ? 16.262 15.455 -20.550 1.00 63.78 81 SER A C 1
ATOM 632 O O . SER A 1 81 ? 15.272 15.482 -21.285 1.00 63.78 81 SER A O 1
ATOM 634 N N . SER A 1 82 ? 17.087 14.407 -20.489 1.00 86.94 82 SER A N 1
ATOM 635 C CA . SER A 1 82 ? 16.845 13.128 -21.166 1.00 86.94 82 SER A CA 1
ATOM 636 C C . SER A 1 82 ? 15.535 12.486 -20.696 1.00 86.94 82 SER A C 1
ATOM 638 O O . SER A 1 82 ? 15.082 12.702 -19.563 1.00 86.94 82 SER A O 1
ATOM 640 N N . LYS A 1 83 ? 14.932 11.622 -21.521 1.00 90.81 83 LYS A N 1
ATOM 641 C CA . LYS A 1 83 ? 13.732 10.862 -21.124 1.00 90.81 83 LYS A CA 1
ATOM 642 C C . LYS A 1 83 ? 14.003 9.966 -19.917 1.00 90.81 83 LYS A C 1
ATOM 644 O O . LYS A 1 83 ? 13.105 9.762 -19.104 1.00 90.81 83 LYS A O 1
ATOM 649 N N . LYS A 1 84 ? 15.250 9.524 -19.741 1.00 90.38 84 LYS A N 1
ATOM 650 C CA . LYS A 1 84 ? 15.729 8.818 -18.546 1.00 90.38 84 LYS A CA 1
ATOM 651 C C . LYS A 1 84 ? 15.552 9.642 -17.272 1.00 90.38 84 LYS A C 1
ATOM 653 O O . LYS A 1 84 ? 14.970 9.156 -16.306 1.00 90.38 84 LYS A O 1
ATOM 658 N N . THR A 1 85 ? 15.986 10.903 -17.274 1.00 90.25 85 THR A N 1
ATOM 659 C CA . THR A 1 85 ? 15.816 11.819 -16.131 1.00 90.25 85 THR A CA 1
ATOM 660 C C . THR A 1 85 ? 14.337 12.079 -15.840 1.00 90.25 85 THR A C 1
ATOM 662 O O . THR A 1 85 ? 13.919 12.073 -14.683 1.00 90.25 85 THR A O 1
ATOM 665 N N . LEU A 1 86 ? 13.518 12.251 -16.883 1.00 91.31 86 LEU A N 1
ATOM 666 C CA . LEU A 1 86 ? 12.071 12.411 -16.724 1.00 91.31 86 LEU A CA 1
ATOM 667 C C . LEU A 1 86 ? 11.415 11.165 -16.110 1.00 91.31 86 LEU A C 1
ATOM 669 O O . LEU A 1 86 ? 10.549 11.299 -15.244 1.00 91.31 86 LEU A O 1
ATOM 673 N N . TYR A 1 87 ? 11.815 9.968 -16.545 1.00 92.62 87 TYR A N 1
ATOM 674 C CA . TYR A 1 87 ? 11.337 8.713 -15.970 1.00 92.62 87 TYR A CA 1
ATOM 675 C C . TYR A 1 87 ? 11.706 8.619 -14.486 1.00 92.62 87 TYR A C 1
ATOM 677 O O . TYR A 1 87 ? 10.815 8.392 -13.669 1.00 92.62 87 TYR A O 1
ATOM 685 N N . LYS A 1 88 ? 12.972 8.887 -14.126 1.00 90.94 88 LYS A N 1
ATOM 686 C CA . LYS A 1 88 ? 13.425 8.926 -12.722 1.00 90.94 88 LYS A CA 1
ATOM 687 C C . LYS A 1 88 ? 12.555 9.861 -11.879 1.00 90.94 88 LYS A C 1
ATOM 689 O O . LYS A 1 88 ? 11.958 9.430 -10.899 1.00 90.94 88 LYS A O 1
ATOM 694 N N . TYR A 1 89 ? 12.366 11.104 -12.329 1.00 90.75 89 TYR A N 1
ATOM 695 C CA . TYR A 1 89 ? 11.509 12.069 -11.636 1.00 90.75 89 TYR A CA 1
ATOM 696 C C . TYR A 1 89 ? 10.067 11.564 -11.450 1.00 90.75 89 TYR A C 1
ATOM 698 O O . TYR A 1 89 ? 9.475 11.731 -10.377 1.00 90.75 89 TYR A O 1
ATOM 706 N N . LYS A 1 90 ? 9.475 10.955 -12.488 1.00 92.00 90 LYS A N 1
ATOM 707 C CA . LYS A 1 90 ? 8.120 10.388 -12.413 1.00 92.00 90 LYS A CA 1
ATOM 708 C C . LYS A 1 90 ? 8.047 9.221 -11.432 1.00 92.00 90 LYS A C 1
ATOM 710 O O . LYS A 1 90 ? 7.096 9.179 -10.652 1.00 92.00 90 LYS A O 1
ATOM 715 N N . LEU A 1 91 ? 9.040 8.335 -11.439 1.00 91.69 91 LEU A N 1
ATOM 716 C CA . LEU A 1 91 ? 9.147 7.217 -10.508 1.00 91.69 91 LEU A CA 1
ATOM 717 C C . LEU A 1 91 ? 9.267 7.711 -9.064 1.00 91.69 91 LEU A C 1
ATOM 719 O O . LEU A 1 91 ? 8.467 7.312 -8.221 1.00 91.69 91 LEU A O 1
ATOM 723 N N . ASP A 1 92 ? 10.154 8.666 -8.791 1.00 90.94 92 ASP A N 1
ATOM 724 C CA . ASP A 1 92 ? 10.300 9.253 -7.454 1.00 90.94 92 ASP A CA 1
ATOM 725 C C . ASP A 1 92 ? 9.013 9.929 -6.989 1.00 90.94 92 ASP A C 1
ATOM 727 O O . ASP A 1 92 ? 8.596 9.825 -5.834 1.00 90.94 92 ASP A O 1
ATOM 731 N N . ARG A 1 93 ? 8.351 10.667 -7.886 1.00 91.31 93 ARG A N 1
ATOM 732 C CA . ARG A 1 93 ? 7.055 11.281 -7.591 1.00 91.31 93 ARG A CA 1
ATOM 733 C C . ARG A 1 93 ? 5.992 10.219 -7.307 1.00 91.31 93 ARG A C 1
ATOM 735 O O . ARG A 1 93 ? 5.174 10.420 -6.412 1.00 91.31 93 ARG A O 1
ATOM 742 N N . TYR A 1 94 ? 5.987 9.117 -8.047 1.00 93.00 94 TYR A N 1
ATOM 743 C CA . TYR A 1 94 ? 5.070 8.004 -7.836 1.00 93.00 94 TYR A CA 1
ATOM 744 C C . TYR A 1 94 ? 5.288 7.342 -6.472 1.00 93.00 94 TYR A C 1
ATOM 746 O O . TYR A 1 94 ? 4.334 7.252 -5.699 1.00 93.00 94 TYR A O 1
ATOM 754 N N . ILE A 1 95 ? 6.529 6.979 -6.132 1.00 91.69 95 ILE A N 1
ATOM 755 C CA . ILE A 1 95 ? 6.879 6.364 -4.843 1.00 91.69 95 ILE A CA 1
ATOM 756 C C . ILE A 1 95 ? 6.532 7.316 -3.688 1.00 91.69 95 ILE A C 1
ATOM 758 O O . ILE A 1 95 ? 5.852 6.913 -2.744 1.00 91.69 95 ILE A O 1
ATOM 762 N N . ARG A 1 96 ? 6.877 8.610 -3.795 1.00 92.94 96 ARG A N 1
ATOM 763 C CA . ARG A 1 96 ? 6.492 9.640 -2.807 1.00 92.94 96 ARG A CA 1
ATOM 764 C C . ARG A 1 96 ? 4.983 9.723 -2.598 1.00 92.94 96 ARG A C 1
ATOM 766 O O . ARG A 1 96 ? 4.513 9.753 -1.462 1.00 92.94 96 ARG A O 1
ATOM 773 N N . ASN A 1 97 ? 4.212 9.755 -3.683 1.00 92.88 97 ASN A N 1
ATOM 774 C CA . ASN A 1 97 ? 2.753 9.816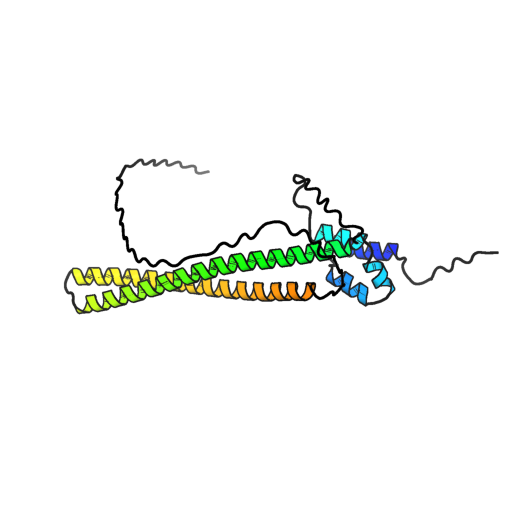 -3.603 1.00 92.88 97 ASN A CA 1
ATOM 775 C C . ASN A 1 97 ? 2.161 8.541 -2.987 1.00 92.88 97 ASN A C 1
ATOM 777 O O . ASN A 1 97 ? 1.229 8.634 -2.186 1.00 92.88 97 ASN A O 1
ATOM 781 N N . LYS A 1 98 ? 2.705 7.368 -3.335 1.00 93.56 98 LYS A N 1
ATOM 782 C CA . LYS A 1 98 ? 2.324 6.069 -2.763 1.00 93.56 98 LYS A CA 1
ATOM 783 C C . LYS A 1 98 ? 2.564 6.064 -1.251 1.00 93.56 98 LYS A C 1
ATOM 785 O O . LYS A 1 98 ? 1.613 5.856 -0.500 1.00 93.56 98 LYS A O 1
ATOM 790 N N . TYR A 1 99 ? 3.773 6.416 -0.808 1.00 94.06 99 TYR A N 1
ATOM 791 C CA . TYR A 1 99 ? 4.120 6.539 0.612 1.00 94.06 99 TYR A CA 1
ATOM 792 C C . TYR A 1 99 ? 3.178 7.502 1.351 1.00 94.06 99 TYR A C 1
ATOM 794 O O . TYR A 1 99 ? 2.578 7.146 2.367 1.00 94.06 99 TYR A O 1
ATOM 802 N N . ALA A 1 100 ? 2.969 8.710 0.812 1.00 95.19 100 ALA A N 1
ATOM 803 C CA . ALA A 1 100 ? 2.093 9.706 1.426 1.00 95.19 100 ALA A CA 1
ATOM 804 C C . ALA A 1 100 ? 0.634 9.225 1.538 1.00 95.19 100 ALA A C 1
ATOM 806 O O . ALA A 1 100 ? -0.038 9.516 2.529 1.00 95.19 100 ALA A O 1
ATOM 807 N N . SER A 1 101 ? 0.138 8.485 0.543 1.00 95.56 101 SER A N 1
ATOM 808 C CA . SER A 1 101 ? -1.203 7.892 0.556 1.00 95.56 101 SER A CA 1
ATOM 809 C C . SER A 1 101 ? -1.349 6.830 1.651 1.00 95.56 101 SER A C 1
ATOM 811 O O . SER A 1 101 ? -2.284 6.895 2.454 1.00 95.56 101 SER A O 1
ATOM 813 N N . ILE A 1 102 ? -0.397 5.894 1.740 1.00 94.75 102 ILE A N 1
ATOM 814 C CA . ILE A 1 102 ? -0.405 4.834 2.759 1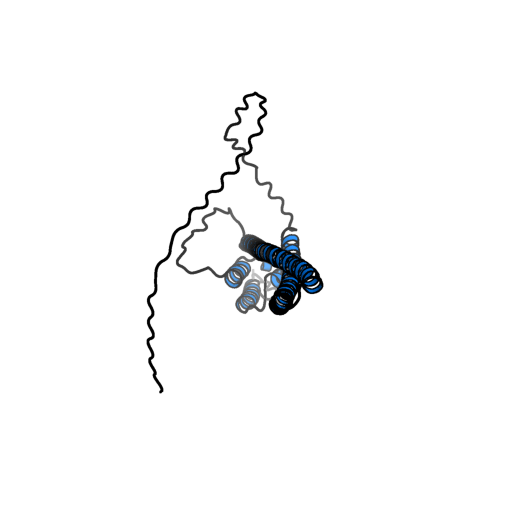.00 94.75 102 ILE A CA 1
ATOM 815 C C . ILE A 1 102 ? -0.312 5.450 4.158 1.00 94.75 102 ILE A C 1
ATOM 817 O O . ILE A 1 102 ? -1.126 5.127 5.021 1.00 94.75 102 ILE A O 1
ATOM 821 N N . LYS A 1 103 ? 0.593 6.413 4.365 1.00 96.25 103 LYS A N 1
ATOM 822 C CA . LYS A 1 103 ? 0.752 7.119 5.645 1.00 96.25 103 LYS A CA 1
ATOM 823 C C . LYS A 1 103 ? -0.529 7.828 6.088 1.00 96.25 103 LYS A C 1
ATOM 825 O O . LYS A 1 103 ? -0.924 7.723 7.246 1.00 96.25 103 LYS A O 1
ATOM 830 N N . LYS A 1 104 ? -1.227 8.510 5.172 1.00 96.56 104 LYS A N 1
ATOM 831 C CA . LYS A 1 104 ? -2.531 9.137 5.465 1.00 96.56 104 LYS A CA 1
ATOM 832 C C . LYS A 1 104 ? -3.578 8.108 5.898 1.00 96.56 104 LYS A C 1
ATOM 834 O O . LYS A 1 104 ? -4.332 8.362 6.838 1.00 96.56 104 LYS A O 1
ATOM 839 N N . ARG A 1 105 ? -3.630 6.959 5.219 1.00 96.06 105 ARG A N 1
ATOM 840 C CA . ARG A 1 105 ? -4.547 5.861 5.553 1.00 96.06 105 ARG A CA 1
ATOM 841 C C . ARG A 1 105 ? -4.230 5.266 6.928 1.00 96.06 105 ARG A C 1
ATOM 843 O O . ARG A 1 105 ? -5.160 5.104 7.715 1.00 96.06 105 ARG A O 1
ATOM 850 N N . LEU A 1 106 ? -2.953 5.038 7.241 1.00 96.62 106 LEU A N 1
ATOM 851 C CA . LEU A 1 106 ? -2.511 4.541 8.546 1.00 96.62 106 LEU A CA 1
ATOM 852 C C . LEU A 1 106 ? -2.949 5.474 9.682 1.00 96.62 106 LEU A C 1
ATOM 854 O O . LEU A 1 106 ? -3.615 5.022 10.604 1.00 96.62 106 LEU A O 1
ATOM 858 N N . ILE A 1 107 ? -2.693 6.782 9.571 1.00 96.50 107 ILE A N 1
ATOM 859 C CA . ILE A 1 107 ? -3.085 7.757 10.607 1.00 96.50 107 ILE A CA 1
ATOM 860 C C . ILE A 1 107 ? -4.602 7.728 10.857 1.00 96.50 107 ILE A C 1
ATOM 862 O O . ILE A 1 107 ? -5.066 7.805 11.996 1.00 96.50 107 ILE A O 1
ATOM 866 N N . LYS A 1 108 ? -5.416 7.616 9.797 1.00 95.88 108 LYS A N 1
ATOM 867 C CA . LYS A 1 108 ? -6.878 7.485 9.938 1.00 95.88 108 LYS A CA 1
ATOM 868 C C . LYS A 1 108 ? -7.254 6.204 10.692 1.00 95.88 108 LYS A C 1
ATOM 870 O O . LYS A 1 108 ? -8.210 6.205 11.473 1.00 95.88 108 LYS A O 1
ATOM 875 N N . HIS A 1 109 ? -6.514 5.131 10.451 1.00 95.69 109 HIS A N 1
ATOM 876 C CA . HIS A 1 109 ? -6.719 3.842 11.086 1.00 95.69 109 HIS A CA 1
ATOM 877 C C . HIS A 1 109 ? -6.334 3.855 12.566 1.00 95.69 109 HIS A C 1
ATOM 879 O O . HIS A 1 109 ? -7.166 3.525 13.401 1.00 95.69 109 HIS A O 1
ATOM 885 N N . GLU A 1 110 ? -5.145 4.354 12.906 1.00 95.62 110 GLU A N 1
ATOM 886 C CA . GLU A 1 110 ? -4.663 4.500 14.287 1.00 95.62 110 GLU A CA 1
ATOM 887 C C . GLU A 1 110 ? -5.621 5.346 15.135 1.00 95.62 110 GLU A C 1
ATOM 889 O O . GLU A 1 110 ? -5.965 4.983 16.258 1.00 95.62 110 GLU A O 1
ATOM 894 N N . ARG A 1 111 ? -6.154 6.442 14.574 1.00 96.38 111 ARG A N 1
ATOM 895 C CA . ARG A 1 111 ? -7.192 7.248 15.243 1.00 96.38 111 ARG A CA 1
ATOM 896 C C . ARG A 1 111 ? -8.460 6.449 15.535 1.00 96.38 111 ARG A C 1
ATOM 898 O O . ARG A 1 111 ? -9.131 6.702 16.531 1.00 96.38 111 ARG A O 1
ATOM 905 N N . SER A 1 112 ? -8.831 5.539 14.641 1.00 96.00 112 SER A N 1
ATOM 906 C CA . SER A 1 112 ? -10.016 4.694 14.802 1.00 96.00 112 SER A CA 1
ATOM 907 C C . SER A 1 112 ? -9.777 3.616 15.859 1.00 96.00 112 SER A C 1
ATOM 909 O O . SER A 1 112 ? -10.632 3.423 16.720 1.00 96.00 112 SER A O 1
ATOM 911 N N . LEU A 1 113 ? -8.580 3.031 15.872 1.00 96.75 113 LEU A N 1
ATOM 912 C CA . LEU A 1 113 ? -8.126 2.087 16.888 1.00 96.75 113 LEU A CA 1
ATOM 913 C C . LEU A 1 113 ? -8.126 2.730 18.282 1.00 96.75 113 LEU A C 1
ATOM 915 O O . LEU A 1 113 ? -8.700 2.176 19.214 1.00 96.75 113 LEU A O 1
ATOM 919 N N . GLY A 1 114 ? -7.631 3.966 18.403 1.00 97.50 114 GLY A N 1
ATOM 920 C CA . GLY A 1 114 ? -7.710 4.737 19.647 1.00 97.50 114 GLY A CA 1
ATOM 921 C C . GLY A 1 114 ? -9.147 4.955 20.146 1.00 97.50 114 GLY A C 1
ATOM 922 O O . GLY A 1 114 ? -9.410 4.835 21.342 1.00 97.50 114 GLY A O 1
ATOM 923 N N . ARG A 1 115 ? -10.113 5.209 19.248 1.00 97.62 115 ARG A N 1
ATOM 924 C CA . ARG A 1 115 ? -11.537 5.322 19.630 1.00 97.62 115 ARG A CA 1
ATOM 925 C C . ARG A 1 115 ? -12.106 3.997 20.137 1.00 97.62 115 ARG A C 1
ATOM 927 O O . ARG A 1 115 ? -12.846 4.007 21.121 1.00 97.62 115 ARG A O 1
ATOM 934 N N . LEU A 1 116 ? -11.759 2.882 19.495 1.00 97.62 116 LEU A N 1
ATOM 935 C CA . LEU A 1 116 ? -12.171 1.546 19.932 1.00 97.62 116 LEU A CA 1
ATOM 936 C C . LEU A 1 116 ? -11.563 1.205 21.297 1.00 97.62 116 LEU A C 1
ATOM 938 O O . LEU A 1 116 ? -12.293 0.786 22.189 1.00 97.62 116 LEU A O 1
ATOM 942 N N . ALA A 1 117 ? -10.276 1.490 21.512 1.00 97.94 117 ALA A N 1
ATOM 943 C CA . ALA A 1 117 ? -9.611 1.284 22.798 1.00 97.94 117 ALA A CA 1
ATOM 944 C C . ALA A 1 117 ? -10.298 2.062 23.937 1.00 97.94 117 ALA A C 1
ATOM 946 O O . ALA A 1 117 ? -10.586 1.505 24.998 1.00 97.94 117 ALA A O 1
ATOM 947 N N . ILE A 1 118 ? -10.651 3.331 23.696 1.00 98.19 118 ILE A N 1
ATOM 948 C CA . ILE A 1 118 ? -11.413 4.147 24.656 1.00 98.19 118 ILE A CA 1
ATOM 949 C C . ILE A 1 118 ? -12.814 3.560 24.896 1.00 98.19 118 ILE A C 1
ATOM 951 O O . ILE A 1 118 ? -13.296 3.564 26.032 1.00 98.19 118 ILE A O 1
ATOM 955 N N . ARG A 1 119 ? -13.494 3.052 23.855 1.00 98.06 119 ARG A N 1
ATOM 956 C CA . ARG A 1 119 ? -14.817 2.419 24.003 1.00 98.06 119 ARG A CA 1
ATOM 957 C C . ARG A 1 119 ? -14.737 1.151 24.851 1.00 98.06 119 ARG A C 1
ATOM 959 O O . ARG A 1 119 ? -15.524 1.036 25.785 1.00 98.06 119 ARG A O 1
ATOM 966 N N . ILE A 1 120 ? -13.762 0.281 24.592 1.00 98.31 120 ILE A N 1
ATOM 967 C CA . ILE A 1 120 ? -13.482 -0.929 25.381 1.00 98.31 120 ILE A CA 1
ATOM 968 C C . ILE A 1 120 ? -13.269 -0.562 26.850 1.00 98.31 120 ILE A C 1
ATOM 970 O O . ILE A 1 120 ? -13.902 -1.133 27.736 1.00 98.31 120 ILE A O 1
ATOM 974 N N . GLN A 1 121 ? -12.422 0.434 27.128 1.00 98.31 121 GLN A N 1
ATOM 975 C CA . GLN A 1 121 ? -12.166 0.876 28.499 1.00 98.31 121 GLN A CA 1
ATOM 976 C C . GLN A 1 121 ? -13.439 1.394 29.185 1.00 98.31 121 GLN A C 1
ATOM 978 O O . GLN A 1 121 ? -13.682 1.082 30.351 1.00 98.31 121 GLN A O 1
ATOM 983 N N . ARG A 1 122 ? -14.268 2.165 28.468 1.00 98.12 122 ARG A N 1
ATOM 984 C CA . ARG A 1 122 ? -15.542 2.677 28.990 1.00 98.12 122 ARG A CA 1
ATOM 985 C C . ARG A 1 122 ? -16.521 1.546 29.309 1.00 98.12 122 ARG A C 1
ATOM 987 O O . ARG A 1 122 ? -17.125 1.582 30.375 1.00 98.12 122 ARG A O 1
ATOM 994 N N . LEU A 1 123 ? -16.654 0.562 28.418 1.00 97.81 123 LEU A N 1
ATOM 995 C CA . LEU A 1 123 ? -17.518 -0.604 28.620 1.00 97.81 123 LEU A CA 1
ATOM 996 C C . LEU A 1 123 ? -17.067 -1.417 29.833 1.00 97.81 123 LEU A C 1
ATOM 998 O O . LEU A 1 123 ? -17.859 -1.642 30.742 1.00 97.81 123 LEU A O 1
ATOM 1002 N N . ARG A 1 124 ? -15.774 -1.751 29.915 1.00 97.56 124 ARG A N 1
ATOM 1003 C CA . ARG A 1 124 ? -15.208 -2.485 31.058 1.00 97.56 124 ARG A CA 1
ATOM 1004 C C . ARG A 1 124 ? -15.432 -1.762 32.386 1.00 97.56 124 ARG A C 1
ATOM 1006 O O . ARG A 1 124 ? -15.759 -2.407 33.378 1.00 97.56 124 ARG A O 1
ATOM 1013 N N . ARG A 1 125 ? -15.296 -0.431 32.411 1.00 97.62 125 ARG A N 1
ATOM 1014 C CA . ARG A 1 125 ? -15.590 0.370 33.609 1.00 97.62 125 ARG A CA 1
ATOM 1015 C C . ARG A 1 125 ? -17.074 0.321 33.979 1.00 97.62 125 ARG A C 1
ATOM 1017 O O . ARG A 1 125 ? -17.384 0.006 35.119 1.00 97.62 125 ARG A O 1
ATOM 1024 N N . GLY A 1 126 ? -17.977 0.558 33.026 1.00 96.44 126 GLY A N 1
ATOM 1025 C CA . GLY A 1 126 ? -19.421 0.493 33.288 1.00 96.44 126 GLY A CA 1
ATOM 1026 C C . GLY A 1 126 ? -19.878 -0.896 33.747 1.00 96.44 126 GLY A C 1
ATOM 1027 O O . GLY A 1 126 ? -20.747 -1.023 34.602 1.00 96.44 126 GLY A O 1
ATOM 1028 N N . MET A 1 127 ? -19.249 -1.957 33.240 1.00 96.06 127 MET A N 1
ATOM 1029 C CA . MET A 1 127 ? -19.492 -3.318 33.717 1.00 96.06 127 MET A CA 1
ATOM 1030 C C . MET A 1 127 ? -19.028 -3.539 35.157 1.00 96.06 127 MET A C 1
ATOM 1032 O O . MET A 1 127 ? -19.712 -4.236 35.899 1.00 96.06 127 MET A O 1
ATOM 1036 N N . MET A 1 128 ? -17.902 -2.949 35.565 1.00 95.69 128 MET A N 1
ATOM 1037 C CA . MET A 1 128 ? -17.432 -3.005 36.952 1.00 95.69 128 MET A CA 1
ATOM 1038 C C . MET A 1 128 ? -18.426 -2.327 37.902 1.00 95.69 128 MET A C 1
ATOM 1040 O O . MET A 1 128 ? -18.797 -2.920 38.909 1.00 95.69 128 MET A O 1
ATOM 1044 N N . GLU A 1 129 ? -18.936 -1.153 37.524 1.00 94.25 129 GLU A N 1
ATOM 1045 C CA . GLU A 1 129 ? -19.984 -0.444 38.272 1.00 94.25 129 GLU A CA 1
ATOM 1046 C C . GLU A 1 129 ? -21.261 -1.297 38.390 1.00 94.25 129 GLU A C 1
ATOM 1048 O O . GLU A 1 129 ? -21.857 -1.393 39.459 1.00 94.25 129 GLU A O 1
ATOM 1053 N N . MET A 1 130 ? -21.670 -1.985 37.318 1.00 93.81 130 MET A N 1
ATOM 1054 C CA . MET A 1 130 ? -22.819 -2.898 37.372 1.00 93.81 130 MET A CA 1
ATOM 1055 C C . MET A 1 130 ? -22.563 -4.116 38.265 1.00 93.81 130 MET A C 1
ATOM 1057 O O . MET A 1 130 ? -23.474 -4.544 38.964 1.00 93.81 130 MET A O 1
ATOM 1061 N N . ILE A 1 131 ? -21.344 -4.665 38.288 1.00 93.25 131 ILE A N 1
ATOM 1062 C CA . ILE A 1 131 ? -20.984 -5.760 39.206 1.00 93.25 131 ILE A CA 1
ATOM 1063 C C . ILE A 1 131 ? -21.128 -5.314 40.664 1.00 93.25 131 ILE A C 1
ATOM 1065 O O . ILE A 1 131 ? -21.633 -6.086 41.476 1.00 93.25 131 ILE A O 1
ATOM 1069 N N . GLU A 1 132 ? -20.728 -4.086 40.993 1.00 92.62 132 GLU A N 1
ATOM 1070 C CA . GLU A 1 132 ? -20.927 -3.513 42.330 1.00 92.62 132 GLU A CA 1
ATOM 1071 C C . GLU A 1 132 ? -22.423 -3.375 42.653 1.00 92.62 132 GLU A C 1
ATOM 1073 O O . GLU A 1 132 ? -22.876 -3.835 43.699 1.00 92.62 132 GLU A O 1
ATOM 1078 N N . GLN A 1 133 ? -23.226 -2.865 41.714 1.00 90.44 133 GLN A N 1
ATOM 1079 C CA . GLN A 1 133 ? -24.681 -2.746 41.881 1.00 90.44 133 GLN A CA 1
ATOM 1080 C C . GLN A 1 133 ? -25.377 -4.109 42.055 1.00 90.44 133 GLN A C 1
ATOM 1082 O O . GLN A 1 133 ? -26.295 -4.241 42.865 1.00 90.44 133 GLN A O 1
ATOM 1087 N N . LEU A 1 134 ? -24.929 -5.152 41.345 1.00 88.88 134 LEU A N 1
ATOM 1088 C CA . LEU A 1 134 ? -25.449 -6.519 41.496 1.00 88.88 134 LEU A CA 1
ATOM 1089 C C . LEU A 1 134 ? -25.231 -7.086 42.907 1.00 88.88 134 LEU A C 1
ATOM 1091 O O . LEU A 1 134 ? -25.960 -7.992 43.310 1.00 88.88 134 LEU A O 1
ATOM 1095 N N . GLN A 1 135 ? -24.236 -6.589 43.648 1.00 87.88 135 GLN A N 1
ATOM 1096 C CA . GLN A 1 135 ? -23.988 -6.996 45.034 1.00 87.88 135 GLN A CA 1
ATOM 1097 C C . GLN A 1 135 ? -24.915 -6.283 46.031 1.00 87.88 135 GLN A C 1
ATOM 1099 O O . GLN A 1 135 ? -25.109 -6.789 47.136 1.00 87.88 135 GLN A O 1
ATOM 1104 N N . GLU A 1 136 ? -25.492 -5.138 45.654 1.00 88.25 136 GLU A N 1
ATOM 1105 C CA . GLU A 1 136 ? -26.267 -4.262 46.542 1.00 88.25 136 GLU A CA 1
ATOM 1106 C C . GLU A 1 136 ? -27.792 -4.380 46.348 1.00 88.25 136 GLU A C 1
ATOM 1108 O O . GLU A 1 136 ? -28.551 -4.288 47.316 1.00 88.25 136 GLU A O 1
ATOM 1113 N N . PHE A 1 137 ? -28.268 -4.620 45.121 1.00 86.44 137 PHE A N 1
ATOM 1114 C CA . PHE A 1 137 ? -29.702 -4.617 44.799 1.00 86.44 137 PHE A CA 1
ATOM 1115 C C . PHE A 1 137 ? -30.373 -6.004 44.843 1.00 86.44 137 PHE A C 1
ATOM 1117 O O . PHE A 1 137 ? -29.743 -7.050 44.707 1.00 86.44 137 PHE A O 1
ATOM 1124 N N . SER A 1 138 ? -31.704 -6.021 45.005 1.00 80.69 138 SER A N 1
ATOM 1125 C CA . SER A 1 138 ? -32.547 -7.228 44.942 1.00 80.69 138 SER A CA 1
ATOM 1126 C C . SER A 1 138 ? -33.882 -6.948 44.230 1.00 80.69 138 SER A C 1
ATOM 1128 O O . SER A 1 138 ? -34.238 -5.788 44.020 1.00 80.69 138 SER A O 1
ATOM 1130 N N . GLY A 1 139 ? -34.616 -8.002 43.846 1.00 81.75 139 GLY A N 1
ATOM 1131 C CA . GLY A 1 139 ? -35.901 -7.888 43.134 1.00 81.75 139 GLY A CA 1
ATOM 1132 C C . GLY A 1 139 ? -35.750 -7.399 41.688 1.00 81.75 139 GLY A C 1
ATOM 1133 O O . GLY A 1 139 ? -34.722 -7.641 41.065 1.00 81.75 139 GLY A O 1
ATOM 1134 N N . ASP A 1 140 ? -36.745 -6.683 41.163 1.00 80.81 140 ASP A N 1
ATOM 1135 C CA . ASP A 1 140 ? -36.805 -6.253 39.751 1.00 80.81 140 ASP A CA 1
ATOM 1136 C C . ASP A 1 140 ? -35.607 -5.385 39.310 1.00 80.81 140 ASP A C 1
ATOM 1138 O O . ASP A 1 140 ? -35.177 -5.435 38.158 1.00 80.81 140 ASP A O 1
ATOM 1142 N N . SER A 1 141 ? -35.007 -4.632 40.241 1.00 85.31 141 SER A N 1
ATOM 1143 C CA . SER A 1 141 ? -33.784 -3.851 39.990 1.00 85.31 141 SER A CA 1
ATOM 1144 C C . SER A 1 141 ? -32.596 -4.750 39.620 1.00 85.31 141 SER A C 1
ATOM 1146 O O . SER A 1 141 ? -31.788 -4.411 38.757 1.00 85.31 141 SER A O 1
ATOM 1148 N N . LEU A 1 142 ? -32.510 -5.937 40.229 1.00 91.12 142 LEU A N 1
ATOM 1149 C CA . LEU A 1 142 ? -31.436 -6.893 39.977 1.00 91.12 142 LEU A CA 1
ATOM 1150 C C . LEU A 1 142 ? -31.520 -7.480 38.563 1.00 91.12 142 LEU A C 1
ATOM 1152 O O . LEU A 1 142 ? -30.492 -7.640 37.906 1.00 91.12 142 LEU A O 1
ATOM 1156 N N . ASP A 1 143 ? -32.723 -7.807 38.092 1.00 91.31 143 ASP A N 1
ATOM 1157 C CA . ASP A 1 143 ? -32.906 -8.404 36.767 1.00 91.31 143 ASP A CA 1
ATOM 1158 C C . ASP A 1 143 ? -32.624 -7.390 35.650 1.00 91.31 143 ASP A C 1
ATOM 1160 O O . ASP A 1 143 ? -31.933 -7.730 34.689 1.00 91.31 143 ASP A O 1
ATOM 1164 N N . TYR A 1 144 ? -33.002 -6.122 35.845 1.00 92.44 144 TYR A N 1
ATOM 1165 C CA . TYR A 1 144 ? -32.602 -5.027 34.955 1.00 92.44 144 TYR A CA 1
ATOM 1166 C C . TYR A 1 144 ? -31.073 -4.862 34.867 1.00 92.44 144 TYR A C 1
ATOM 1168 O O . TYR A 1 144 ? -30.519 -4.737 33.772 1.00 92.44 144 TYR A O 1
ATOM 1176 N N . ILE A 1 145 ? -30.360 -4.891 36.001 1.00 93.06 145 ILE A N 1
ATOM 1177 C CA . ILE A 1 145 ? -28.893 -4.754 36.001 1.00 93.06 145 ILE A CA 1
ATOM 1178 C C . ILE A 1 145 ? -28.233 -5.951 35.302 1.00 93.06 145 ILE A C 1
ATOM 1180 O O . ILE A 1 145 ? -27.277 -5.762 34.549 1.00 93.06 145 ILE A O 1
ATOM 1184 N N . LYS A 1 146 ? -28.740 -7.178 35.496 1.00 93.50 146 LYS A N 1
ATOM 1185 C CA . LYS A 1 146 ? -28.229 -8.371 34.794 1.00 93.50 146 LYS A CA 1
ATOM 1186 C C . LYS A 1 146 ? -28.415 -8.275 33.284 1.00 93.50 146 LYS A C 1
ATOM 1188 O O . LYS A 1 146 ? -27.487 -8.601 32.547 1.00 93.50 146 LYS A O 1
ATOM 1193 N N . GLU A 1 147 ? -29.586 -7.836 32.828 1.00 95.19 147 GLU A N 1
ATOM 1194 C CA . GLU A 1 147 ? -29.865 -7.654 31.402 1.00 95.19 147 GLU A CA 1
ATOM 1195 C C . GLU A 1 147 ? -28.912 -6.619 30.794 1.00 95.19 147 GLU A C 1
ATOM 1197 O O . GLU A 1 147 ? -28.231 -6.897 29.805 1.00 95.19 147 GLU A O 1
ATOM 1202 N N . ARG A 1 148 ? -28.758 -5.464 31.450 1.00 94.44 148 ARG A N 1
ATOM 1203 C CA . ARG A 1 148 ? -27.822 -4.421 31.016 1.00 94.44 148 ARG A CA 1
ATOM 1204 C C . ARG A 1 148 ? -26.367 -4.899 31.009 1.00 94.44 148 ARG A C 1
ATOM 1206 O O . ARG A 1 148 ? -25.629 -4.586 30.076 1.00 94.44 148 ARG A O 1
ATOM 1213 N N . TYR A 1 149 ? -25.954 -5.673 32.014 1.00 95.81 149 TYR A N 1
ATOM 1214 C CA . TYR A 1 149 ? -24.624 -6.280 32.063 1.00 95.81 149 TYR A CA 1
ATOM 1215 C C . TYR A 1 149 ? -24.396 -7.232 30.885 1.00 95.81 149 TYR A C 1
ATOM 1217 O O . TYR A 1 149 ? -23.344 -7.168 30.251 1.00 95.81 149 TYR A O 1
ATOM 1225 N N . SER A 1 150 ? -25.387 -8.069 30.564 1.00 95.81 150 SER A N 1
ATOM 1226 C CA . SER A 1 150 ? -25.329 -8.989 29.424 1.00 95.81 150 SER A CA 1
ATOM 1227 C C . SER A 1 150 ? -25.168 -8.244 28.098 1.00 95.81 150 SER A C 1
ATOM 1229 O O . SER A 1 150 ? -24.321 -8.622 27.294 1.00 95.81 150 SER A O 1
ATOM 1231 N N . LEU A 1 151 ? -25.917 -7.156 27.890 1.00 96.31 151 LEU A N 1
ATOM 1232 C CA . LEU A 1 151 ? -25.792 -6.321 26.689 1.00 96.31 151 LEU A CA 1
ATOM 1233 C C . LEU A 1 151 ? -24.409 -5.661 26.587 1.00 96.31 151 LEU A C 1
ATOM 1235 O O . LEU A 1 151 ? -23.815 -5.623 25.513 1.00 96.31 151 LEU A O 1
ATOM 1239 N N . CYS A 1 152 ? -23.863 -5.161 27.701 1.00 96.88 152 CYS A N 1
ATOM 1240 C CA . CYS A 1 152 ? -22.513 -4.594 27.706 1.00 96.88 152 CYS A CA 1
ATOM 1241 C C . CYS A 1 152 ? -21.422 -5.641 27.450 1.00 96.88 152 CYS A C 1
ATOM 1243 O O . CYS A 1 152 ? -20.403 -5.290 26.859 1.00 96.88 152 CYS A O 1
ATOM 1245 N N . LEU A 1 153 ? -21.614 -6.889 27.888 1.00 96.69 153 LEU A N 1
ATOM 1246 C CA . LEU A 1 153 ? -20.696 -7.992 27.602 1.00 96.69 153 LEU A CA 1
ATOM 1247 C C . LEU A 1 153 ? -20.661 -8.293 26.096 1.00 96.69 153 LEU A C 1
ATOM 1249 O O . LEU A 1 153 ? -19.579 -8.348 25.520 1.00 96.69 153 LEU A O 1
ATOM 1253 N N . GLU A 1 154 ? -21.826 -8.426 25.458 1.00 97.38 154 GLU A N 1
ATOM 1254 C CA . GLU A 1 154 ? -21.931 -8.662 24.011 1.00 97.38 154 GLU A CA 1
ATOM 1255 C C . GLU A 1 154 ? -21.307 -7.509 23.210 1.00 97.38 154 GLU A C 1
ATOM 1257 O O . GLU A 1 154 ? -20.462 -7.731 22.340 1.00 97.38 154 GLU A O 1
ATOM 1262 N N . GLU A 1 155 ? -21.627 -6.259 23.569 1.00 97.75 155 GLU A N 1
ATOM 1263 C CA . GLU A 1 155 ? -21.025 -5.089 22.923 1.00 97.75 155 GLU A CA 1
ATOM 1264 C C . GLU A 1 155 ? -19.497 -5.062 23.105 1.00 97.75 155 GLU A C 1
ATOM 1266 O O . GLU A 1 155 ? -18.759 -4.708 22.184 1.00 97.75 155 GLU A O 1
ATOM 1271 N N . LEU A 1 156 ? -18.999 -5.436 24.288 1.00 97.94 156 LEU A N 1
ATOM 1272 C CA . LEU A 1 156 ? -17.567 -5.487 24.562 1.00 97.94 156 LEU A CA 1
ATOM 1273 C C . LEU A 1 156 ? -16.864 -6.498 23.652 1.00 97.94 156 LEU A C 1
ATOM 1275 O O . LEU A 1 156 ? -15.844 -6.148 23.058 1.00 97.94 156 LEU A O 1
ATOM 1279 N N . GLU A 1 157 ? -17.411 -7.705 23.505 1.00 97.56 157 GLU A N 1
ATOM 1280 C CA . GLU A 1 157 ? -16.853 -8.737 22.624 1.00 97.56 157 GLU A CA 1
ATOM 1281 C C . GLU A 1 157 ? -16.786 -8.270 21.162 1.00 97.56 157 GLU A C 1
ATOM 1283 O O . GLU A 1 157 ? -15.774 -8.472 20.482 1.00 97.56 157 GLU A O 1
ATOM 1288 N N . ASP A 1 158 ? -17.828 -7.594 20.677 1.00 97.69 158 ASP A N 1
ATOM 1289 C CA . ASP A 1 158 ? -17.873 -7.071 19.311 1.00 97.69 158 ASP A CA 1
ATOM 1290 C C . ASP A 1 158 ? -16.868 -5.937 19.079 1.00 97.69 158 ASP A C 1
ATOM 1292 O O . ASP A 1 158 ? -16.158 -5.915 18.063 1.00 97.69 158 ASP A O 1
ATOM 1296 N N . VAL A 1 159 ? -16.756 -5.004 20.029 1.00 97.81 159 VAL A N 1
ATOM 1297 C CA . VAL A 1 159 ? -15.791 -3.900 19.944 1.00 97.81 159 VAL A CA 1
ATOM 1298 C C . VAL A 1 159 ? -14.355 -4.425 20.054 1.00 97.81 159 VAL A C 1
ATOM 1300 O O . VAL A 1 159 ? -13.486 -3.951 19.321 1.00 97.81 159 VAL A O 1
ATOM 1303 N N . GLU A 1 160 ? -14.088 -5.416 20.906 1.00 97.88 160 GLU A N 1
ATOM 1304 C CA . GLU A 1 160 ? -12.776 -6.069 21.018 1.00 97.88 160 GLU A CA 1
ATOM 1305 C C . GLU A 1 160 ? -12.390 -6.804 19.732 1.00 97.88 160 GLU A C 1
ATOM 1307 O O . GLU A 1 160 ? -11.263 -6.656 19.251 1.00 97.88 160 GLU A O 1
ATOM 1312 N N . ARG A 1 161 ? -13.332 -7.528 19.117 1.00 97.75 161 ARG A N 1
ATOM 1313 C CA . ARG A 1 161 ? -13.119 -8.187 17.820 1.00 97.75 161 ARG A CA 1
ATOM 1314 C C . ARG A 1 161 ? -12.814 -7.169 16.721 1.00 97.75 161 ARG A C 1
ATOM 1316 O O . ARG A 1 161 ? -11.883 -7.355 15.940 1.00 97.75 161 ARG A O 1
ATOM 1323 N N . SER A 1 162 ? -13.560 -6.065 16.686 1.00 96.88 162 SER A N 1
ATOM 1324 C CA . SER A 1 162 ? -13.318 -4.955 15.757 1.00 96.88 162 SER A CA 1
ATOM 1325 C C . SER A 1 162 ? -11.946 -4.307 15.980 1.00 96.88 162 SER A C 1
ATOM 1327 O O . SER A 1 162 ? -11.217 -4.056 15.018 1.00 96.88 162 SER A O 1
ATOM 1329 N N . HIS A 1 163 ? -11.553 -4.096 17.241 1.00 97.50 163 HIS A N 1
ATOM 1330 C CA . HIS A 1 163 ? -10.239 -3.565 17.602 1.00 97.50 163 HIS A CA 1
ATOM 1331 C C . HIS A 1 163 ? -9.111 -4.484 17.126 1.00 97.50 163 HIS A C 1
ATOM 1333 O O . HIS A 1 163 ? -8.178 -4.001 16.493 1.00 97.50 163 HIS A O 1
ATOM 1339 N N . MET A 1 164 ? -9.212 -5.795 17.365 1.00 96.06 164 MET A N 1
ATOM 1340 C CA . MET A 1 164 ? -8.209 -6.778 16.937 1.00 96.06 164 MET A CA 1
ATOM 1341 C C . MET A 1 164 ? -8.040 -6.804 15.411 1.00 96.06 164 MET A C 1
ATOM 1343 O O . MET A 1 164 ? -6.920 -6.712 14.913 1.00 96.06 164 MET A O 1
ATOM 1347 N N . ASN A 1 165 ? -9.145 -6.840 14.660 1.00 95.81 165 ASN A N 1
ATOM 1348 C CA . ASN A 1 165 ? -9.106 -6.797 13.193 1.00 95.81 165 ASN A CA 1
ATOM 1349 C C . ASN A 1 165 ? -8.444 -5.503 12.678 1.00 95.81 165 ASN A C 1
ATOM 1351 O O . ASN A 1 165 ? -7.704 -5.504 11.693 1.00 95.81 165 ASN A O 1
ATOM 1355 N N . MET A 1 166 ? -8.704 -4.379 13.353 1.00 95.25 166 MET A N 1
ATOM 1356 C CA . MET A 1 166 ? -8.096 -3.087 13.036 1.00 95.25 166 MET A CA 1
ATOM 1357 C C . MET A 1 166 ? -6.613 -3.026 13.442 1.00 95.25 166 MET A C 1
ATOM 1359 O O . MET A 1 166 ? -5.813 -2.338 12.817 1.00 95.25 166 MET A O 1
ATOM 1363 N N . GLU A 1 167 ? -6.197 -3.750 14.466 1.00 95.19 167 GLU A N 1
ATOM 1364 C CA . GLU A 1 167 ? -4.789 -3.839 14.843 1.00 95.19 167 GLU A CA 1
ATOM 1365 C C . GLU A 1 167 ? -3.986 -4.629 13.797 1.00 95.19 167 GLU A C 1
ATOM 1367 O O . GLU A 1 167 ? -2.946 -4.163 13.326 1.00 95.19 167 GLU A O 1
ATOM 1372 N N . GLU A 1 168 ? -4.524 -5.756 13.323 1.00 95.12 168 GLU A N 1
ATOM 1373 C CA . GLU A 1 168 ? -3.911 -6.563 12.261 1.00 95.12 168 GLU A CA 1
ATOM 1374 C C . GLU A 1 168 ? -3.777 -5.778 10.945 1.00 95.12 168 GLU A C 1
ATOM 1376 O O . GLU A 1 168 ? -2.705 -5.734 10.331 1.00 95.12 168 GLU A O 1
ATOM 1381 N N . ALA A 1 169 ? -4.834 -5.073 10.531 1.00 94.31 169 ALA A N 1
ATOM 1382 C CA . ALA A 1 169 ? -4.778 -4.237 9.336 1.00 94.31 169 ALA A CA 1
ATOM 1383 C C . ALA A 1 169 ? -3.796 -3.054 9.484 1.00 94.31 169 ALA A C 1
ATOM 1385 O O . ALA A 1 169 ? -3.155 -2.665 8.501 1.00 94.31 169 ALA A O 1
ATOM 1386 N N . ALA A 1 170 ? -3.622 -2.497 10.692 1.00 94.50 170 ALA A N 1
ATOM 1387 C CA . ALA A 1 170 ? -2.589 -1.491 10.950 1.00 94.50 170 ALA A CA 1
ATOM 1388 C C . ALA A 1 170 ? -1.180 -2.077 10.788 1.00 94.50 170 ALA A C 1
ATOM 1390 O O . ALA A 1 170 ? -0.340 -1.457 10.136 1.00 94.50 170 ALA A O 1
ATOM 1391 N N . ALA A 1 171 ? -0.934 -3.287 11.298 1.00 95.12 171 ALA A N 1
ATOM 1392 C CA . ALA A 1 171 ? 0.349 -3.972 11.153 1.00 95.12 171 ALA A CA 1
ATOM 1393 C C . ALA A 1 171 ? 0.721 -4.201 9.676 1.00 95.12 171 ALA A C 1
ATOM 1395 O O . ALA A 1 171 ? 1.854 -3.922 9.275 1.00 95.12 171 ALA A O 1
ATOM 1396 N N . TYR A 1 172 ? -0.244 -4.610 8.842 1.00 95.25 172 TYR A N 1
ATOM 1397 C CA . TYR A 1 172 ? -0.039 -4.712 7.392 1.00 95.25 172 TYR A CA 1
ATOM 1398 C C . TYR A 1 172 ? 0.350 -3.360 6.772 1.00 95.25 172 TYR A C 1
ATOM 1400 O O . TYR A 1 172 ? 1.289 -3.279 5.980 1.00 95.25 172 TYR A O 1
ATOM 1408 N N . MET A 1 173 ? -0.327 -2.274 7.160 1.00 94.25 173 MET A N 1
ATOM 1409 C CA . MET A 1 173 ? 0.001 -0.931 6.672 1.00 94.25 173 MET A CA 1
ATOM 1410 C C . MET A 1 173 ? 1.382 -0.456 7.121 1.00 94.25 173 MET A C 1
ATOM 1412 O O . MET A 1 173 ? 2.080 0.165 6.325 1.00 94.25 173 MET A O 1
ATOM 1416 N N . HIS A 1 174 ? 1.803 -0.750 8.351 1.00 94.44 174 HIS A N 1
ATOM 1417 C CA . HIS A 1 174 ? 3.162 -0.445 8.801 1.00 94.44 174 HIS A CA 1
ATOM 1418 C C . HIS A 1 174 ? 4.209 -1.165 7.947 1.00 94.44 174 HIS A C 1
ATOM 1420 O O . HIS A 1 174 ? 5.161 -0.527 7.503 1.00 94.44 174 HIS A O 1
ATOM 1426 N N . ALA A 1 175 ? 4.005 -2.452 7.649 1.00 95.19 175 ALA A N 1
ATOM 1427 C CA . ALA A 1 175 ? 4.894 -3.196 6.759 1.00 95.19 175 ALA A CA 1
ATOM 1428 C C . ALA A 1 175 ? 4.937 -2.582 5.346 1.00 95.19 175 ALA A C 1
ATOM 1430 O O . ALA A 1 175 ? 6.012 -2.435 4.762 1.00 95.19 175 ALA A O 1
ATOM 1431 N N . GLU A 1 176 ? 3.785 -2.157 4.817 1.00 94.88 176 GLU A N 1
ATOM 1432 C CA . GLU A 1 176 ? 3.681 -1.478 3.519 1.00 94.88 176 GLU A CA 1
ATOM 1433 C C . GLU A 1 176 ? 4.412 -0.118 3.512 1.00 94.88 176 GLU A C 1
ATOM 1435 O O . GLU A 1 176 ? 5.097 0.224 2.543 1.00 94.88 176 GLU A O 1
ATOM 1440 N N . ILE A 1 177 ? 4.326 0.651 4.605 1.00 93.19 177 ILE A N 1
ATOM 1441 C CA . ILE A 1 177 ? 5.091 1.895 4.785 1.00 93.19 177 ILE A CA 1
ATOM 1442 C C . ILE A 1 177 ? 6.585 1.602 4.795 1.00 93.19 177 ILE A C 1
ATOM 1444 O O . ILE A 1 177 ? 7.310 2.233 4.037 1.00 93.19 177 ILE A O 1
ATOM 1448 N N . SER A 1 178 ? 7.049 0.639 5.592 1.00 93.75 178 SER A N 1
ATOM 1449 C CA . SER A 1 178 ? 8.475 0.309 5.665 1.00 93.75 178 SER A CA 1
ATOM 1450 C C . SER A 1 178 ? 9.035 -0.146 4.315 1.00 93.75 178 SER A C 1
ATOM 1452 O O . SER A 1 178 ? 10.133 0.260 3.938 1.00 93.75 178 SER A O 1
ATOM 1454 N N . ALA A 1 179 ? 8.275 -0.935 3.549 1.00 93.56 179 ALA A N 1
ATOM 1455 C CA . ALA A 1 179 ? 8.671 -1.342 2.202 1.00 93.56 179 ALA A CA 1
ATOM 1456 C C . ALA A 1 179 ? 8.767 -0.141 1.242 1.00 93.56 179 ALA A C 1
ATOM 1458 O O . ALA A 1 179 ? 9.763 0.016 0.538 1.00 93.56 179 ALA A O 1
ATOM 1459 N N . THR A 1 180 ? 7.766 0.744 1.242 1.00 91.69 180 THR A N 1
ATOM 1460 C CA . THR A 1 180 ? 7.761 1.934 0.369 1.00 91.69 180 THR A CA 1
ATOM 1461 C C . THR A 1 180 ? 8.771 3.001 0.783 1.00 91.69 180 THR A C 1
ATOM 1463 O O . THR A 1 180 ? 9.289 3.723 -0.064 1.00 91.69 180 THR A O 1
ATOM 1466 N N . GLU A 1 181 ? 9.092 3.094 2.069 1.00 90.81 181 GLU A N 1
ATOM 1467 C CA . GLU A 1 181 ? 10.163 3.939 2.589 1.00 90.81 181 GLU A CA 1
ATOM 1468 C C . GLU A 1 181 ? 11.538 3.430 2.147 1.00 90.81 181 GLU A C 1
ATOM 1470 O O . GLU A 1 181 ? 12.383 4.223 1.736 1.00 90.81 181 GLU A O 1
ATOM 1475 N N . ALA A 1 182 ? 11.750 2.111 2.145 1.00 90.69 182 ALA A N 1
ATOM 1476 C CA . ALA A 1 182 ? 12.960 1.515 1.589 1.00 90.69 182 ALA A CA 1
ATOM 1477 C C . ALA A 1 182 ? 13.092 1.787 0.078 1.00 90.69 182 ALA A C 1
ATOM 1479 O O . ALA A 1 182 ? 14.173 2.169 -0.374 1.00 90.69 182 ALA A O 1
ATOM 1480 N N . GLU A 1 183 ? 11.997 1.667 -0.690 1.00 88.69 183 GLU A N 1
ATOM 1481 C CA . GLU A 1 183 ? 11.955 2.052 -2.113 1.00 88.69 183 GLU A CA 1
ATOM 1482 C C . GLU A 1 183 ? 12.368 3.526 -2.297 1.00 88.69 183 GLU A C 1
ATOM 1484 O O . GLU A 1 183 ? 13.238 3.830 -3.113 1.00 88.69 183 GLU A O 1
ATOM 1489 N N . LEU A 1 184 ? 11.804 4.432 -1.493 1.00 86.50 184 LEU A N 1
ATOM 1490 C CA . LEU A 1 184 ? 12.068 5.873 -1.552 1.00 86.50 184 LEU A CA 1
ATOM 1491 C C . LEU A 1 184 ? 13.515 6.234 -1.194 1.00 86.50 184 LEU A C 1
ATOM 1493 O O . LEU A 1 184 ? 14.138 7.061 -1.857 1.00 86.50 184 LEU A O 1
ATOM 1497 N N . ASN A 1 185 ? 14.067 5.593 -0.167 1.00 84.88 185 ASN A N 1
ATOM 1498 C CA . ASN A 1 185 ? 15.450 5.815 0.240 1.00 84.88 185 ASN A CA 1
ATOM 1499 C C . ASN A 1 185 ? 16.437 5.263 -0.794 1.00 84.88 185 ASN A C 1
ATOM 1501 O O . ASN A 1 185 ? 17.503 5.841 -0.978 1.00 84.88 185 ASN A O 1
ATOM 1505 N N . SER A 1 186 ? 16.086 4.183 -1.501 1.00 81.31 186 SER A N 1
ATOM 1506 C CA . SER A 1 186 ? 16.928 3.614 -2.558 1.00 81.31 186 SER A CA 1
ATOM 1507 C C . SER A 1 186 ? 16.963 4.458 -3.837 1.00 81.31 186 SER A C 1
ATOM 1509 O O . SER A 1 186 ? 17.985 4.476 -4.520 1.00 81.31 186 SER A O 1
ATOM 1511 N N . SER A 1 187 ? 15.888 5.192 -4.152 1.00 68.94 187 SER A N 1
ATOM 1512 C CA . SER A 1 187 ? 15.820 6.013 -5.368 1.00 68.94 187 SER A CA 1
ATOM 1513 C C . SER A 1 187 ? 16.567 7.349 -5.247 1.00 68.94 187 SER A C 1
ATOM 1515 O O . SER A 1 187 ? 16.934 7.944 -6.255 1.00 68.94 187 SER A O 1
ATOM 1517 N N . SER A 1 188 ? 16.865 7.788 -4.018 1.00 56.72 188 SER A N 1
ATOM 1518 C CA . SER A 1 188 ? 17.548 9.055 -3.729 1.00 56.72 188 SER A CA 1
ATOM 1519 C C . SER A 1 188 ? 19.090 8.990 -3.775 1.00 56.72 188 SER A C 1
ATOM 1521 O O . SER A 1 188 ? 19.731 10.013 -3.542 1.00 56.72 188 SER A O 1
ATOM 1523 N N . VAL A 1 189 ? 19.707 7.828 -4.045 1.00 47.44 189 VAL A N 1
ATOM 1524 C CA . VAL A 1 189 ? 21.174 7.602 -3.927 1.00 47.44 189 VAL A CA 1
ATOM 1525 C C . VAL A 1 189 ? 21.917 7.702 -5.272 1.00 47.44 189 VAL A C 1
ATOM 1527 O O . VAL A 1 189 ? 22.980 7.120 -5.448 1.00 47.44 189 VAL A O 1
ATOM 1530 N N . ASP A 1 190 ? 21.415 8.493 -6.219 1.00 45.84 190 ASP A N 1
ATOM 1531 C CA . ASP A 1 190 ? 22.247 9.002 -7.316 1.00 45.84 190 ASP A CA 1
ATOM 1532 C C . ASP A 1 190 ? 22.602 10.459 -7.002 1.00 45.84 190 ASP A C 1
ATOM 1534 O O . ASP A 1 190 ? 21.870 11.390 -7.334 1.00 45.84 190 ASP A O 1
ATOM 1538 N N . GLY A 1 191 ? 23.729 10.642 -6.311 1.00 46.81 191 GLY A N 1
ATOM 1539 C CA . GLY A 1 191 ? 24.372 11.941 -6.162 1.00 46.81 191 GLY A CA 1
ATOM 1540 C C . GLY A 1 191 ? 24.853 12.446 -7.520 1.00 46.81 191 GLY A C 1
ATOM 1541 O O . GLY A 1 191 ? 25.957 12.125 -7.949 1.00 46.81 191 GLY A O 1
ATOM 1542 N N . GLU A 1 192 ? 24.027 13.241 -8.189 1.00 41.22 192 GLU A N 1
ATOM 1543 C CA . GLU A 1 192 ? 24.493 14.234 -9.149 1.00 41.22 192 GLU A CA 1
ATOM 1544 C C . GLU A 1 192 ? 24.330 15.605 -8.497 1.00 41.22 192 GLU A C 1
ATOM 1546 O O . GLU A 1 192 ? 23.218 16.083 -8.270 1.00 41.22 192 GLU A O 1
ATOM 1551 N N . ASP A 1 193 ? 25.472 16.212 -8.170 1.00 43.88 193 ASP A N 1
ATOM 1552 C CA . ASP A 1 193 ? 25.616 17.616 -7.810 1.00 43.88 193 ASP A CA 1
ATOM 1553 C C . ASP A 1 193 ? 25.002 18.500 -8.905 1.00 43.88 193 ASP A C 1
ATOM 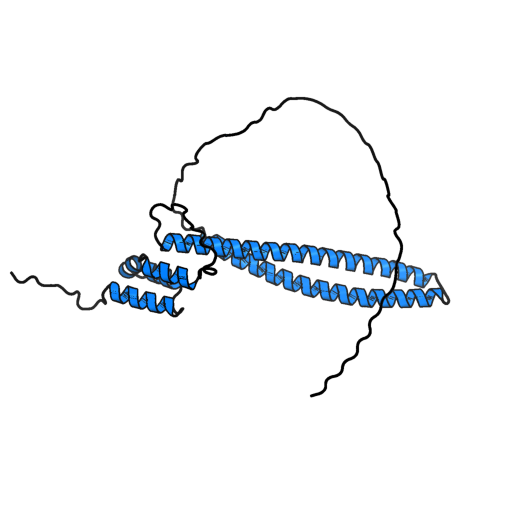1555 O O . ASP A 1 193 ? 25.682 18.964 -9.821 1.00 43.88 193 ASP A O 1
ATOM 1559 N N . THR A 1 194 ? 23.707 18.788 -8.816 1.00 41.53 194 THR A N 1
ATOM 1560 C CA . THR A 1 194 ? 23.160 19.999 -9.417 1.00 41.53 194 THR A CA 1
ATOM 1561 C C . THR A 1 194 ? 23.085 21.045 -8.327 1.00 41.53 194 THR A C 1
ATOM 1563 O O . THR A 1 194 ? 22.083 21.189 -7.631 1.00 41.53 194 THR A O 1
ATOM 1566 N N . ASN A 1 195 ? 24.198 21.760 -8.200 1.00 40.88 195 ASN A N 1
ATOM 1567 C CA . ASN A 1 195 ? 24.278 23.087 -7.622 1.00 40.88 195 ASN A CA 1
ATOM 1568 C C . ASN A 1 195 ? 23.277 23.983 -8.380 1.00 40.88 195 ASN A C 1
ATOM 1570 O O . ASN A 1 195 ? 23.599 24.560 -9.419 1.00 40.88 195 ASN A O 1
ATOM 1574 N N . ILE A 1 196 ? 22.022 23.996 -7.933 1.00 43.22 196 ILE A N 1
ATOM 1575 C CA . ILE A 1 196 ? 21.003 24.925 -8.407 1.00 43.22 196 ILE A CA 1
ATOM 1576 C C . ILE A 1 196 ? 20.975 26.041 -7.383 1.00 43.22 196 ILE A C 1
ATOM 1578 O O . ILE A 1 196 ? 20.497 25.870 -6.266 1.00 43.22 196 ILE A O 1
ATOM 1582 N N . LEU A 1 197 ? 21.568 27.149 -7.818 1.00 41.59 197 LEU A N 1
ATOM 1583 C CA . LEU A 1 197 ? 21.552 28.468 -7.212 1.00 41.59 197 LEU A CA 1
ATOM 1584 C C . LEU A 1 197 ? 20.241 28.720 -6.462 1.00 41.59 197 LEU A C 1
ATOM 1586 O O . LEU A 1 197 ? 19.171 28.800 -7.070 1.00 41.59 197 LEU A O 1
ATOM 1590 N N . GLU A 1 198 ? 20.363 28.881 -5.147 1.00 37.34 198 GLU A N 1
ATOM 1591 C CA . GLU A 1 198 ? 19.410 29.633 -4.346 1.00 37.34 198 GLU A CA 1
ATOM 1592 C C . GLU A 1 198 ? 19.308 31.032 -4.963 1.00 37.34 198 GLU A C 1
ATOM 1594 O O . GLU A 1 198 ? 20.257 31.817 -4.951 1.00 37.34 198 GLU A O 1
ATOM 1599 N N . ALA A 1 199 ? 18.168 31.312 -5.590 1.00 43.97 199 ALA A N 1
ATOM 1600 C CA . ALA A 1 199 ? 17.780 32.673 -5.890 1.00 43.97 199 ALA A CA 1
ATOM 1601 C C . ALA A 1 199 ? 17.249 33.279 -4.589 1.00 43.97 199 ALA A C 1
ATOM 1603 O O . ALA A 1 199 ? 16.125 32.998 -4.172 1.00 43.97 199 ALA A O 1
ATOM 1604 N N . ASP A 1 200 ? 18.100 34.089 -3.966 1.00 39.66 200 ASP A N 1
ATOM 1605 C CA . ASP A 1 200 ? 17.694 35.213 -3.134 1.00 39.66 200 ASP A CA 1
ATOM 1606 C C . ASP A 1 200 ? 16.650 36.042 -3.897 1.00 39.66 200 ASP A C 1
ATOM 1608 O O . ASP A 1 200 ? 16.984 36.747 -4.846 1.00 39.66 200 ASP A O 1
ATOM 1612 N N . GLU A 1 201 ? 15.396 35.994 -3.461 1.00 43.66 201 GLU A N 1
ATOM 1613 C CA . GLU A 1 201 ? 14.557 37.189 -3.407 1.00 43.66 201 GLU A CA 1
ATOM 1614 C C . GLU A 1 201 ? 13.866 37.204 -2.046 1.00 43.66 201 GLU A C 1
ATOM 1616 O O . GLU A 1 201 ? 12.810 36.617 -1.810 1.00 43.66 201 GLU A O 1
ATOM 1621 N N . THR A 1 202 ? 14.554 37.865 -1.121 1.00 41.78 202 THR A N 1
ATOM 1622 C CA . THR A 1 202 ? 14.048 38.305 0.168 1.00 41.78 202 THR A CA 1
ATOM 1623 C C . THR A 1 202 ? 12.906 39.293 -0.057 1.00 41.78 202 THR A C 1
ATOM 1625 O O . THR A 1 202 ? 13.080 40.384 -0.597 1.00 41.78 202 THR A O 1
ATOM 1628 N N . GLY A 1 203 ? 11.711 38.898 0.371 1.00 37.31 203 GLY A N 1
ATOM 1629 C CA . GLY A 1 203 ? 10.533 39.747 0.398 1.00 37.31 203 GLY A CA 1
ATOM 1630 C C . GLY A 1 203 ? 9.731 39.494 1.668 1.00 37.31 203 GLY A C 1
ATOM 1631 O O . GLY A 1 203 ? 9.359 38.358 1.941 1.00 37.31 203 GLY 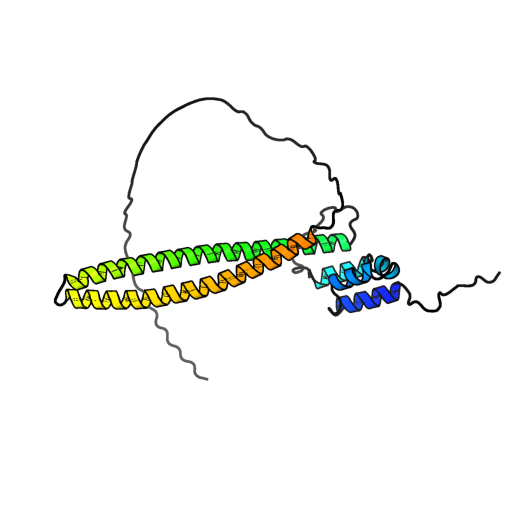A O 1
ATOM 1632 N N . SER A 1 204 ? 9.416 40.590 2.364 1.00 39.12 204 SER A N 1
ATOM 1633 C CA . SER A 1 204 ? 8.468 40.718 3.486 1.00 39.12 204 SER A CA 1
ATOM 1634 C C . SER A 1 204 ? 9.027 40.324 4.863 1.00 39.12 204 SER A C 1
ATOM 1636 O O . SER A 1 204 ? 9.180 39.155 5.178 1.00 39.12 204 SER A O 1
ATOM 1638 N N . SER A 1 205 ? 9.529 41.291 5.636 1.00 47.91 205 SER A N 1
ATOM 1639 C CA . SER A 1 205 ? 8.789 42.182 6.560 1.00 47.91 205 SER A CA 1
ATOM 1640 C C . SER A 1 205 ? 8.704 41.590 7.971 1.00 47.91 205 SER A C 1
ATOM 1642 O O . SER A 1 205 ? 7.777 40.846 8.279 1.00 47.91 205 SER A O 1
ATOM 1644 N N . GLU A 1 206 ? 9.647 41.970 8.829 1.00 40.41 206 GLU A N 1
ATOM 1645 C CA . GLU A 1 206 ? 9.519 41.849 10.283 1.00 40.41 206 GLU A CA 1
ATOM 1646 C C . GLU A 1 206 ? 9.776 43.230 10.889 1.00 40.41 206 GLU A C 1
ATOM 1648 O O . GLU A 1 206 ? 10.918 43.663 11.032 1.00 40.41 206 GLU A O 1
ATOM 1653 N N . ASP A 1 207 ? 8.684 43.927 11.198 1.00 49.28 207 ASP A N 1
ATOM 1654 C CA . ASP A 1 207 ? 8.660 44.956 12.229 1.00 49.28 207 ASP A CA 1
ATOM 1655 C C . ASP A 1 207 ? 8.384 44.234 13.555 1.00 49.28 207 ASP A C 1
ATOM 1657 O O . ASP A 1 207 ? 7.322 43.637 13.740 1.00 49.28 207 ASP A O 1
ATOM 1661 N N . THR A 1 208 ? 9.353 44.252 14.467 1.00 44.91 208 THR A N 1
ATOM 1662 C CA . THR A 1 208 ? 9.182 43.813 15.856 1.00 44.91 208 THR A CA 1
ATOM 1663 C C . THR A 1 208 ? 9.216 45.039 16.767 1.00 44.91 208 THR A C 1
ATOM 1665 O O . THR A 1 208 ? 10.295 45.542 17.080 1.00 44.91 208 THR A O 1
ATOM 1668 N N . GLU A 1 209 ? 8.038 45.498 17.187 1.00 52.34 209 GLU A N 1
ATOM 1669 C CA . GLU A 1 209 ? 7.815 46.292 18.406 1.00 52.34 209 GLU A CA 1
ATOM 1670 C C . GLU A 1 209 ? 7.314 45.294 19.468 1.00 52.34 209 GLU A C 1
ATOM 1672 O O . GLU A 1 209 ? 6.443 44.474 19.190 1.00 52.34 209 GLU A O 1
ATOM 1677 N N . ASP A 1 210 ? 8.072 45.037 20.529 1.00 42.94 210 ASP A N 1
ATOM 1678 C CA . ASP A 1 210 ? 8.127 45.770 21.801 1.00 42.94 210 ASP A CA 1
ATOM 1679 C C . ASP A 1 210 ? 6.834 45.718 22.638 1.00 42.94 210 ASP A C 1
ATOM 1681 O O . ASP A 1 210 ? 5.791 46.210 22.221 1.00 42.94 210 ASP A O 1
ATOM 1685 N N . SER A 1 211 ? 7.007 45.214 23.873 1.00 47.03 211 SER A N 1
ATOM 1686 C CA . SER A 1 211 ? 6.169 45.431 25.066 1.00 47.03 211 SER A CA 1
ATOM 1687 C C . SER A 1 211 ? 4.774 44.771 25.035 1.00 47.03 211 SER A C 1
ATOM 1689 O O . SER A 1 211 ? 4.091 44.754 24.028 1.00 47.03 211 SER A O 1
ATOM 1691 N N . THR A 1 212 ? 4.216 44.161 26.081 1.00 47.47 212 THR A N 1
ATOM 1692 C CA . THR A 1 212 ? 4.371 44.276 27.535 1.00 47.47 212 THR A CA 1
ATOM 1693 C C . THR A 1 212 ? 3.566 43.135 28.170 1.00 47.47 212 THR A C 1
ATOM 1695 O O . THR A 1 212 ? 2.705 42.536 27.530 1.00 47.47 212 THR A O 1
ATOM 1698 N N . GLU A 1 213 ? 3.881 42.860 29.428 1.00 51.09 213 GLU A N 1
ATOM 1699 C CA . GLU A 1 213 ? 3.151 42.035 30.390 1.00 51.09 213 GLU A CA 1
ATOM 1700 C C . GLU A 1 213 ? 1.635 42.308 30.384 1.00 51.09 213 GLU A C 1
ATOM 1702 O O . GLU A 1 213 ? 1.247 43.472 30.339 1.00 51.09 213 GLU A O 1
ATOM 1707 N N . ASP A 1 214 ? 0.798 41.272 30.515 1.00 52.94 214 ASP A N 1
ATOM 1708 C CA . ASP A 1 214 ? -0.306 41.321 31.483 1.00 52.94 214 ASP A CA 1
ATOM 1709 C C . ASP A 1 214 ? -0.888 39.930 31.759 1.00 52.94 214 ASP A C 1
ATOM 1711 O O . ASP A 1 214 ? -1.048 39.096 30.863 1.00 52.94 214 ASP A O 1
ATOM 1715 N N . GLU A 1 215 ? -1.187 39.695 33.031 1.00 53.28 215 GLU A N 1
ATOM 1716 C CA . GLU A 1 215 ? -1.885 38.518 33.523 1.00 53.28 215 GLU A CA 1
ATOM 1717 C C . GLU A 1 215 ? -3.399 38.718 33.413 1.00 53.28 215 GLU A C 1
ATOM 1719 O O . GLU A 1 215 ? -3.918 39.794 33.704 1.00 53.28 215 GLU A O 1
ATOM 1724 N N . SER A 1 216 ? -4.143 37.668 33.063 1.00 55.50 216 SER A N 1
ATOM 1725 C CA . SER A 1 216 ? -5.496 37.465 33.600 1.00 55.50 216 SER A CA 1
ATOM 1726 C C . SER A 1 216 ? -6.004 36.055 33.315 1.00 55.50 216 SER A C 1
ATOM 1728 O O . SER A 1 216 ? -6.191 35.646 32.170 1.00 55.50 216 SER A O 1
ATOM 1730 N N . ASP A 1 217 ? -6.257 35.343 34.411 1.00 51.34 217 ASP A N 1
ATOM 1731 C CA . ASP A 1 217 ? -7.394 34.442 34.567 1.00 51.34 217 ASP A CA 1
ATOM 1732 C C . ASP A 1 217 ? -8.679 35.112 34.054 1.00 51.34 217 ASP A C 1
ATOM 1734 O O . ASP A 1 217 ? -8.998 36.217 34.494 1.00 51.34 217 ASP A O 1
ATOM 1738 N N . ASP A 1 218 ? -9.466 34.418 33.229 1.00 59.22 218 ASP A N 1
ATOM 1739 C CA . ASP A 1 218 ? -10.912 34.395 33.456 1.00 59.22 218 ASP A CA 1
ATOM 1740 C C . ASP A 1 218 ? -11.553 33.123 32.889 1.00 59.22 218 ASP A C 1
ATOM 1742 O O . ASP A 1 218 ? -11.504 32.800 31.700 1.00 59.22 218 ASP A O 1
ATOM 1746 N N . SER A 1 219 ? -12.149 32.388 33.813 1.00 53.56 219 SER A N 1
ATOM 1747 C CA . SER A 1 219 ? -13.088 31.302 33.615 1.00 53.56 219 SER A CA 1
ATOM 1748 C C . SER A 1 219 ? -14.421 31.842 33.105 1.00 53.56 219 SER A C 1
ATOM 1750 O O . SER A 1 219 ? -15.043 32.662 33.772 1.00 53.56 219 SER A O 1
ATOM 1752 N N . SER A 1 220 ? -14.942 31.312 32.001 1.00 56.53 220 SER A N 1
ATOM 1753 C CA . SER A 1 220 ? -16.380 31.380 31.717 1.00 56.53 220 SER A CA 1
ATOM 1754 C C . SER A 1 220 ? -16.823 30.153 30.931 1.00 56.53 220 SER A C 1
ATOM 1756 O O . SER A 1 220 ? -16.700 30.056 29.712 1.00 56.53 220 SER A O 1
ATOM 1758 N N . ASP A 1 221 ? -17.276 29.194 31.728 1.00 50.72 221 ASP A N 1
ATOM 1759 C CA . ASP A 1 221 ? -18.339 28.239 31.453 1.00 50.72 221 ASP A CA 1
ATOM 1760 C C . ASP A 1 221 ? -19.607 28.999 31.021 1.00 50.72 221 ASP A C 1
ATOM 1762 O O . ASP A 1 221 ? -20.101 29.845 31.766 1.00 50.72 221 ASP A O 1
ATOM 1766 N N . ASP A 1 222 ? -20.112 28.729 29.818 1.00 59.00 222 ASP A N 1
ATOM 1767 C CA . ASP A 1 222 ? -21.474 29.090 29.417 1.00 59.00 222 ASP A CA 1
ATOM 1768 C C . ASP A 1 222 ? -22.064 27.921 28.625 1.00 59.00 222 ASP A C 1
ATOM 1770 O O . ASP A 1 222 ? -21.789 27.704 27.439 1.00 59.00 222 ASP A O 1
ATOM 1774 N N . GLY A 1 223 ? -22.828 27.112 29.354 1.00 46.62 223 GLY A N 1
ATOM 1775 C CA . GLY A 1 223 ? -23.701 26.099 28.806 1.00 46.62 223 GLY A CA 1
ATOM 1776 C C . GLY A 1 223 ? -24.906 26.751 28.142 1.00 46.62 223 GLY A C 1
ATOM 1777 O O . GLY A 1 223 ? -25.799 27.260 28.810 1.00 46.62 223 GLY A O 1
ATOM 1778 N N . SER A 1 224 ? -24.976 26.643 26.819 1.00 56.62 224 SER A N 1
ATOM 1779 C CA . SER A 1 224 ? -26.223 26.836 26.083 1.00 56.62 224 SER A CA 1
ATOM 1780 C C . SER A 1 224 ? -26.862 25.473 25.812 1.00 56.62 224 SER A C 1
ATOM 1782 O O . SER A 1 224 ? -26.557 24.795 24.830 1.00 56.62 224 SER A O 1
ATOM 1784 N N . GLU A 1 225 ? -27.731 25.062 26.732 1.00 50.16 225 GLU A N 1
ATOM 1785 C CA . GLU A 1 225 ? -28.847 24.166 26.443 1.00 50.16 225 GLU A CA 1
ATOM 1786 C C . GLU A 1 225 ? -29.912 24.983 25.704 1.00 50.16 225 GLU A C 1
ATOM 1788 O O . GLU A 1 225 ? -30.368 25.975 26.250 1.00 50.16 225 GLU A O 1
ATOM 1793 N N . ASP A 1 226 ? -30.310 24.578 24.494 1.00 57.97 226 ASP A N 1
ATOM 1794 C CA . ASP A 1 226 ? -31.613 24.946 23.919 1.00 57.97 226 ASP A CA 1
ATOM 1795 C C . ASP A 1 226 ? -32.035 23.936 22.836 1.00 57.97 226 ASP A C 1
ATOM 1797 O O . ASP A 1 226 ? -31.713 24.015 21.651 1.00 57.97 226 ASP A O 1
ATOM 1801 N N . ASN A 1 227 ? -32.709 22.905 23.339 1.00 47.12 227 ASN A N 1
ATOM 1802 C CA . ASN A 1 227 ? -33.967 22.333 22.867 1.00 47.12 227 ASN A CA 1
ATOM 1803 C C . ASN A 1 227 ? -34.560 22.893 21.549 1.00 47.12 227 ASN A C 1
ATOM 1805 O O . ASN A 1 227 ? -35.023 24.029 21.522 1.00 47.12 227 ASN A O 1
ATOM 1809 N N . TRP A 1 228 ? -34.696 22.048 20.517 1.00 54.59 228 TRP A N 1
ATOM 1810 C CA . TRP A 1 228 ? -35.772 22.179 19.525 1.00 54.59 228 TRP A CA 1
ATOM 1811 C C . TRP A 1 228 ? -36.422 20.821 19.236 1.00 54.59 228 TRP A C 1
ATOM 1813 O O . TRP A 1 228 ? -35.771 19.844 18.865 1.00 54.59 228 TRP A O 1
ATOM 1823 N N . GLU A 1 229 ? -37.731 20.836 19.466 1.00 50.28 229 GLU A N 1
ATOM 1824 C CA . GLU A 1 229 ? -38.803 19.922 19.074 1.00 50.28 229 GLU A CA 1
ATOM 1825 C C . GLU A 1 229 ? -38.618 19.454 17.610 1.00 50.28 229 GLU A C 1
ATOM 1827 O O . GLU A 1 229 ? -38.118 20.193 16.769 1.00 50.28 229 GLU A O 1
ATOM 1832 N N . GLY A 1 230 ? -38.879 18.204 17.230 1.00 43.88 230 GLY A N 1
ATOM 1833 C CA . GLY A 1 230 ? -40.173 17.544 17.352 1.00 43.88 230 GLY A CA 1
ATOM 1834 C C . GLY A 1 230 ? -41.028 17.875 16.125 1.00 43.88 230 GLY A C 1
ATOM 1835 O O . GLY A 1 230 ? -41.664 18.915 16.120 1.00 43.88 230 GLY A O 1
ATOM 1836 N N . ASP A 1 231 ? -41.016 17.010 15.103 1.00 46.38 231 ASP A N 1
ATOM 1837 C CA . ASP A 1 231 ? -42.151 16.754 14.192 1.00 46.38 231 ASP A CA 1
ATOM 1838 C C . ASP A 1 231 ? -41.788 15.593 13.240 1.00 46.38 231 ASP A C 1
ATOM 1840 O O . ASP A 1 231 ? -40.741 15.606 12.596 1.00 46.38 231 ASP A O 1
ATOM 1844 N N . SER A 1 232 ? -42.474 14.452 13.375 1.00 53.78 232 SER A N 1
ATOM 1845 C CA . SER A 1 232 ? -43.654 14.034 12.583 1.00 53.78 232 SER A CA 1
ATOM 1846 C C . SER A 1 232 ? -43.220 13.325 11.291 1.00 53.78 232 SER A C 1
ATOM 1848 O O . SER A 1 232 ? -42.606 13.908 10.407 1.00 53.78 232 SER A O 1
ATOM 1850 N N . GLU A 1 233 ? -43.243 11.989 11.296 1.00 51.47 233 GLU A N 1
ATOM 1851 C CA . GLU A 1 233 ? -44.289 11.186 10.635 1.00 51.47 233 GLU A CA 1
ATOM 1852 C C . GLU A 1 233 ? -44.498 11.560 9.161 1.00 51.47 233 GLU A C 1
ATOM 1854 O O . GLU A 1 233 ? -45.153 12.546 8.858 1.00 51.47 233 GLU A O 1
ATOM 1859 N N . GLU A 1 234 ? -44.033 10.701 8.252 1.00 56.19 234 GLU A N 1
ATOM 1860 C CA . GLU A 1 234 ? -44.855 10.263 7.121 1.00 56.19 234 GLU A CA 1
ATOM 1861 C C . GLU A 1 234 ? -44.278 8.965 6.545 1.00 56.19 234 GLU A C 1
ATOM 1863 O O . GLU A 1 234 ? -43.134 8.888 6.093 1.00 56.19 234 GLU A O 1
ATOM 1868 N N . GLY A 1 235 ? -45.083 7.909 6.636 1.00 44.78 235 GLY A N 1
ATOM 1869 C CA . GLY A 1 235 ? -44.827 6.644 5.977 1.00 44.78 235 GLY A CA 1
ATOM 1870 C C . GLY A 1 235 ? -45.053 6.725 4.471 1.00 44.78 235 GLY A C 1
ATOM 1871 O O . GLY A 1 235 ? -45.822 7.537 3.965 1.00 44.78 235 GLY A O 1
ATOM 1872 N N . SER A 1 236 ? -44.428 5.802 3.756 1.00 54.00 236 SER A N 1
ATOM 1873 C CA . SER A 1 236 ? -45.027 5.216 2.561 1.00 54.00 236 SER A CA 1
ATOM 1874 C C . SER A 1 236 ? -44.500 3.796 2.408 1.00 54.00 236 SER A C 1
ATOM 1876 O O . SER A 1 236 ? -43.379 3.556 1.968 1.00 54.00 236 SER A O 1
ATOM 1878 N N . ASP A 1 237 ? -45.347 2.856 2.820 1.00 49.44 237 ASP A N 1
ATOM 1879 C CA . ASP A 1 237 ? -45.417 1.539 2.209 1.00 49.44 237 ASP A CA 1
ATOM 1880 C C . ASP A 1 237 ? -45.737 1.717 0.722 1.00 49.44 237 ASP A C 1
ATOM 1882 O O . ASP A 1 237 ? -46.759 2.316 0.380 1.00 49.44 237 ASP A O 1
ATOM 1886 N N . VAL A 1 238 ? -44.909 1.154 -0.155 1.00 63.03 238 VAL A N 1
ATOM 1887 C CA . VAL A 1 238 ? -45.343 0.711 -1.484 1.00 63.03 238 VAL A CA 1
ATOM 1888 C C . VAL A 1 238 ? -44.707 -0.652 -1.745 1.00 63.03 238 VAL A C 1
ATOM 1890 O O . VAL A 1 238 ? -43.497 -0.774 -1.931 1.00 63.03 238 VAL A O 1
ATOM 1893 N N . TYR A 1 239 ? -45.563 -1.669 -1.693 1.00 53.75 239 TYR A N 1
ATOM 1894 C CA . TYR A 1 239 ? -45.379 -2.969 -2.326 1.00 53.75 239 TYR A CA 1
ATOM 1895 C C . TYR A 1 239 ? -45.423 -2.802 -3.847 1.00 53.75 239 TYR A C 1
ATOM 1897 O O . TYR A 1 239 ? -46.262 -2.047 -4.320 1.00 53.75 239 TYR A O 1
ATOM 1905 N N . ASP A 1 240 ? -44.575 -3.538 -4.562 1.00 59.56 240 ASP A N 1
ATOM 1906 C CA . ASP A 1 240 ? -44.813 -4.121 -5.897 1.00 59.56 240 ASP A CA 1
ATOM 1907 C C . ASP A 1 240 ? -43.646 -5.117 -6.101 1.00 59.56 240 ASP A C 1
ATOM 1909 O O . ASP A 1 240 ? -42.481 -4.723 -6.146 1.00 59.56 240 ASP A O 1
ATOM 1913 N N . ASP A 1 241 ? -43.822 -6.421 -5.868 1.00 58.16 241 ASP A N 1
ATOM 1914 C CA . ASP A 1 241 ? -44.357 -7.408 -6.821 1.00 58.16 241 ASP A CA 1
ATOM 1915 C C . ASP A 1 241 ? -43.924 -7.143 -8.269 1.00 58.16 241 ASP A C 1
ATOM 1917 O O . ASP A 1 241 ? -44.529 -6.325 -8.939 1.00 58.16 241 ASP A O 1
ATOM 1921 N N . GLU A 1 242 ? -42.928 -7.890 -8.761 1.00 61.09 242 GLU A N 1
ATOM 1922 C CA . GLU A 1 242 ? -43.012 -8.562 -10.068 1.00 61.09 242 GLU A CA 1
ATOM 1923 C C . GLU A 1 242 ? -42.127 -9.825 -10.057 1.00 61.09 242 GLU A C 1
ATOM 1925 O O . GLU A 1 242 ? -40.896 -9.781 -10.113 1.00 61.09 242 GLU A O 1
ATOM 1930 N N . GLU A 1 243 ? -42.801 -10.975 -9.968 1.00 62.34 243 GLU A N 1
ATOM 1931 C CA . GLU A 1 243 ? -42.407 -12.208 -10.648 1.00 62.34 243 GLU A CA 1
ATOM 1932 C C . GLU A 1 243 ? -42.279 -11.939 -12.156 1.00 62.34 243 GLU A C 1
ATOM 1934 O O . GLU A 1 243 ? -43.236 -11.456 -12.754 1.00 62.34 243 GLU A O 1
ATOM 1939 N N . PHE A 1 244 ? -41.148 -12.307 -12.767 1.00 56.06 244 PHE A N 1
ATOM 1940 C CA . PHE A 1 244 ? -41.063 -13.183 -13.951 1.00 56.06 244 PHE A CA 1
ATOM 1941 C C . PHE A 1 244 ? -39.608 -13.573 -14.250 1.00 56.06 244 PHE A C 1
ATOM 1943 O O . PHE A 1 244 ? -38.725 -12.686 -14.253 1.00 56.06 244 PHE A O 1
#

Sequence (244 aa):
MKKELKLNEGSLPDELWIKILEVGIENSILGCGDICAFSISCKHFNKLSNDDILWSSLITLDFPPKSPNNHHHQSSSISISSKKTLYKYKLDRYIRNKYASIKKRLIKHERSLGRLAIRIQRLRRGMMEMIEQLQEFSGDSLDYIKERYSLCLEELEDVERSHMNMEEAAAYMHAEISATEAELNSSSVDGEDTNILEADETGSSEDTEDSTEDESDDSSDDGSEDNWEGDSEEGSDVYDDEEF

Radius of gyration: 34.2 Å; chains: 1; bounding box: 86×60×100 Å

Foldseek 3Di:
DDPDPPPVPPDDDLVVVLVVLLVCLLVVVDAPVNLVVLLPPDPSSVVSSQDLSNLVSNCCVVPPDDDPPDPPPPPPPPDDDGSVVVSLVVQLVVLVVQLVVLVVVLVVLVVVLVVLVVVLVVLVVVLVVLVVVCVPDDDPSNVVSVVVSVVSVVVNVVSVVVSVVSVVVSVVSVVVNVVSVVVNVVSPPPDDPPPDDDDDDDDDDDDDDDDDDDDDDDDDDDDDDDDDDDDDDDDDDDDDDDDD